Protein AF-0000000071768555 (afdb_homodimer)

Solvent-accessible surface area (backbone atoms only — not comparable to full-atom values): 18505 Å² total; per-residue (Å²): 104,76,43,50,60,47,39,70,45,64,52,33,29,36,36,41,34,30,20,26,40,87,92,66,77,50,73,48,73,37,76,43,71,78,38,51,79,81,44,52,60,29,47,41,57,58,50,56,40,22,24,47,36,88,72,39,47,96,87,45,73,31,45,6,71,32,41,42,89,78,37,45,69,62,50,40,49,50,50,48,51,27,46,77,67,69,52,33,51,51,68,53,42,27,71,55,35,68,41,88,65,78,56,81,89,68,42,72,68,36,50,52,49,50,41,50,52,43,62,75,41,42,66,38,45,50,51,31,47,35,72,53,58,37,78,49,59,84,87,40,59,88,51,34,32,38,18,46,71,38,28,31,30,33,75,35,87,56,64,43,77,41,65,72,73,73,70,39,86,66,78,104,75,42,52,60,47,40,68,46,66,52,33,28,34,35,41,34,31,20,27,40,86,92,66,78,51,74,48,73,36,78,42,71,78,38,49,80,80,45,52,60,31,48,42,58,58,50,57,40,21,23,47,34,88,71,39,46,96,87,44,74,31,45,6,70,33,43,41,89,79,36,46,70,62,50,42,49,49,51,48,48,26,44,78,66,68,53,34,49,50,68,54,42,28,70,56,35,70,41,90,64,78,57,81,90,68,42,74,67,38,50,54,49,50,41,50,52,44,61,76,40,42,66,38,45,51,52,30,47,34,72,52,58,39,77,48,58,84,85,40,58,87,50,35,33,41,18,46,72,38,29,31,30,31,75,35,86,55,63,43,76,41,63,73,73,71,69,40,86,65,78

Secondary structure (DSSP, 8-state):
-EEETT-EE-SEEEEEEEEE-TTTT--EEEEEEEE-HHHHHHHHHHHHTTSBGGG--SS----BTSBHHHHHHHHHHHHHHHHHTTSS-HHHHHHHH------TT--HHHHHHHHHHHHHTHHHHHHHHHHHH-PPPTTS-TTBPPEEEEEEEEEESS-EEPPP---EE--/-EEETT-EE-SEEEEEEEEE-TTTT--EEEEEEEE-HHHHHHHHHHHHTTSBGGG--SS----BTSBHHHHHHHHHHHHHHHHHTTSS-HHHHHHHH------TT--HHHHHHHHHHHHHTHHHHHHHHHHHH-PPPTTS-TTBPPEEEEEEEEEESS-EEPPP---EE--

Radius of gyration: 24.85 Å; Cα contacts (8 Å, |Δi|>4): 633; chains: 2; bounding box: 38×84×52 Å

Organism: Enterobacteria phage T2 (NCBI:txid2060721)

pLDDT: mean 92.0, std 8.61, range [55.5, 98.81]

Sequence (342 aa):
MYIRLGSTIPKGYVIDVTTWENDGDNYKTKTLFGVEEHELQQFKYLLKKFKSRHSSTKADRYCGNGLFSEQELFIYEYLVEGLFSDQLYPEFIKKVFDIEVDLGNKSEEDEERVFDLFFVNGNKIFEGLIDILGHASEYYEYDFLRVVEHVEFAYIEEEIVLPTVKMVDLLMYIRLGSTIPKGYVIDVTTWENDGDNYKTKTLFGVEEHELQQFKYLLKKFKSRHSSTKADRYCGNGLFSEQELFIYEYLVEGLFSDQLYPEFIKKVFDIEVDLGNKSEEDEERVFDLFFVNGNKIFEGLIDILGHASEYYEYDFLRVVEHVEFAYIEEEIVLPTVKMVDLL

Foldseek 3Di:
DDDDFQDKAAFWKKKWWWWAEDPRPRIDIDIDGPDHPLCVQLCVQLQQQAADQVPADPVHGHCHNHFCVVCVLVSLLSVLVCPLVVSDDQVNCCVQQVAGADQDPVDPVSSVVSSVSCVVSVVSVQVSQCNHQPFDDPVDDRRHHTHTDDMDMDGDRHMDRGHDDDDDDDD/DDDDFQDKAAFWKKKWWWWAEDPRPRIDIDIDGPDHPLCVQLCVQLQQQAADQVPADPVHGHCHNHFCVVCVLVSLLSVLVCPLVVSDDQVNCCVQQVAHADQDPVDPVSSVVSSVSCVVSVVSVQVSQCNHQNFDDPVDDRRHHTHTDDMDMDGDRHMDRGHDDDDDDDD

Structure (mmCIF, N/CA/C/O backbone):
data_AF-0000000071768555-model_v1
#
loop_
_entity.id
_entity.type
_entity.pdbx_description
1 polymer 'Uncharacterized protein'
#
loop_
_atom_site.group_PDB
_atom_site.id
_atom_site.type_symbol
_atom_site.label_atom_id
_atom_site.label_alt_id
_atom_site.label_comp_id
_atom_site.label_asym_id
_atom_site.label_entity_id
_atom_site.label_seq_id
_atom_site.pdbx_PDB_ins_code
_atom_site.Cartn_x
_atom_site.Cartn_y
_atom_site.Cartn_z
_atom_site.occupancy
_atom_site.B_iso_or_equiv
_atom_site.auth_seq_id
_atom_site.auth_comp_id
_atom_site.auth_asym_id
_atom_site.auth_atom_id
_atom_site.pdbx_PDB_model_num
ATOM 1 N N . MET A 1 1 ? 2.551 -0.419 -11.828 1 80.62 1 MET A N 1
ATOM 2 C CA . MET A 1 1 ? 3.586 -0.922 -10.93 1 80.62 1 MET A CA 1
ATOM 3 C C . MET A 1 1 ? 4.031 0.162 -9.953 1 80.62 1 MET A C 1
ATOM 5 O O . MET A 1 1 ? 4.305 1.293 -10.359 1 80.62 1 MET A O 1
ATOM 9 N N . TYR A 1 2 ? 3.885 -0.184 -8.648 1 79.19 2 TYR A N 1
ATOM 10 C CA . TYR A 1 2 ? 4.387 0.702 -7.602 1 79.19 2 TYR A CA 1
ATOM 11 C C . TYR A 1 2 ? 5.738 0.225 -7.086 1 79.19 2 TYR A C 1
ATOM 13 O O . TYR A 1 2 ? 5.926 -0.965 -6.824 1 79.19 2 TYR A O 1
ATOM 21 N N . ILE A 1 3 ? 6.621 1.155 -7.066 1 82.19 3 ILE A N 1
ATOM 22 C CA . ILE A 1 3 ? 7.992 0.785 -6.727 1 82.19 3 ILE A CA 1
ATOM 23 C C . ILE A 1 3 ? 8.602 1.848 -5.816 1 82.19 3 ILE A C 1
ATOM 25 O O . ILE A 1 3 ? 8.203 3.014 -5.859 1 82.19 3 ILE A O 1
ATOM 29 N N . ARG A 1 4 ? 9.531 1.415 -5.074 1 82.31 4 ARG A N 1
ATOM 30 C CA . ARG A 1 4 ? 10.219 2.338 -4.18 1 82.31 4 ARG A CA 1
ATOM 31 C C . ARG A 1 4 ? 11.297 3.115 -4.926 1 82.31 4 ARG A C 1
ATOM 33 O O . ARG A 1 4 ? 12.133 2.523 -5.609 1 82.31 4 ARG A O 1
ATOM 40 N N . LEU A 1 5 ? 11.305 4.379 -4.766 1 83.31 5 LEU A N 1
ATOM 41 C CA . LEU A 1 5 ? 12.398 5.16 -5.332 1 83.31 5 LEU A CA 1
ATOM 42 C C . LEU A 1 5 ? 13.742 4.719 -4.754 1 83.31 5 LEU A C 1
ATOM 44 O O . LEU A 1 5 ? 13.812 4.305 -3.598 1 83.31 5 LEU A O 1
ATOM 48 N N . GLY A 1 6 ? 14.75 4.793 -5.598 1 84.19 6 GLY A N 1
ATOM 49 C CA . GLY A 1 6 ? 16.062 4.34 -5.191 1 84.19 6 GLY A CA 1
ATOM 50 C C . GLY A 1 6 ? 16.312 2.875 -5.496 1 84.19 6 GLY A C 1
ATOM 51 O O . GLY A 1 6 ? 17.438 2.395 -5.387 1 84.19 6 GLY A O 1
ATOM 52 N N . SER A 1 7 ? 15.234 2.203 -5.852 1 85.06 7 SER A N 1
ATOM 53 C CA . SER A 1 7 ? 15.375 0.786 -6.168 1 85.06 7 SER A CA 1
ATOM 54 C C . SER A 1 7 ? 15.844 0.583 -7.605 1 85.06 7 SER A C 1
ATOM 56 O O . SER A 1 7 ? 15.859 1.529 -8.398 1 85.06 7 SER A O 1
ATOM 58 N N .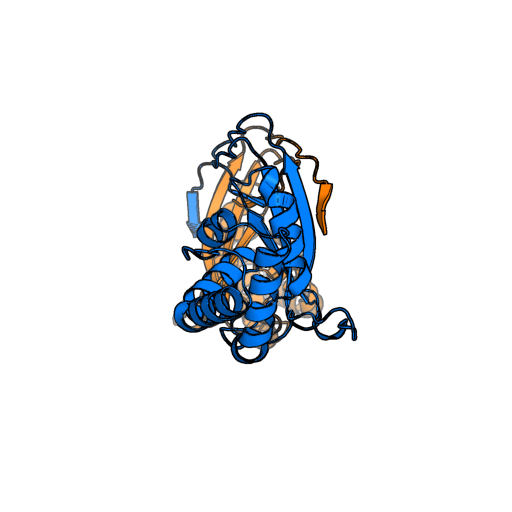 THR A 1 8 ? 16.344 -0.619 -7.801 1 89.12 8 THR A N 1
ATOM 59 C CA . THR A 1 8 ? 16.703 -1.059 -9.148 1 89.12 8 THR A CA 1
ATOM 60 C C . THR A 1 8 ? 15.758 -2.164 -9.617 1 89.12 8 THR A C 1
ATOM 62 O O . THR A 1 8 ? 15.516 -3.131 -8.891 1 89.12 8 THR A O 1
ATOM 65 N N . ILE A 1 9 ? 15.172 -1.911 -10.773 1 87.94 9 ILE A N 1
ATOM 66 C CA . ILE A 1 9 ? 14.336 -2.943 -11.391 1 87.94 9 ILE A CA 1
ATOM 67 C C . ILE A 1 9 ? 15.188 -3.793 -12.328 1 87.94 9 ILE A C 1
ATOM 69 O O . ILE A 1 9 ? 15.695 -3.297 -13.336 1 87.94 9 ILE A O 1
ATOM 73 N N . PRO A 1 10 ? 15.352 -4.973 -11.953 1 90.81 10 PRO A N 1
ATOM 74 C CA . PRO A 1 10 ? 16.188 -5.824 -12.797 1 90.81 10 PRO A CA 1
ATOM 75 C C . PRO A 1 10 ? 15.555 -6.125 -14.148 1 90.81 10 PRO A C 1
ATOM 77 O O . PRO A 1 10 ? 14.336 -5.984 -14.305 1 90.81 10 PRO A O 1
ATOM 80 N N . LYS A 1 11 ? 16.453 -6.426 -15.047 1 92.38 11 LYS A N 1
ATOM 81 C CA . LYS A 1 11 ? 15.977 -6.934 -16.328 1 92.38 11 LYS A CA 1
ATOM 82 C C . LYS A 1 11 ? 15.148 -8.203 -16.156 1 92.38 11 LYS A C 1
ATOM 84 O O . LYS A 1 11 ? 15.453 -9.039 -15.312 1 92.38 11 LYS A O 1
ATOM 89 N N . GLY A 1 12 ? 14.07 -8.312 -17.047 1 93.25 12 GLY A N 1
ATOM 90 C CA . GLY A 1 12 ? 13.242 -9.508 -16.984 1 93.25 12 GLY A CA 1
ATOM 91 C C . GLY A 1 12 ? 11.758 -9.203 -16.922 1 93.25 12 GLY A C 1
ATOM 92 O O . GLY A 1 12 ? 11.344 -8.062 -17.109 1 93.25 12 GLY A O 1
ATOM 93 N N . TYR A 1 13 ? 11.086 -10.227 -16.797 1 95.56 13 TYR A N 1
ATOM 94 C CA . TYR A 1 13 ? 9.641 -10.055 -16.688 1 95.56 13 TYR A CA 1
ATOM 95 C C . TYR A 1 13 ? 9.234 -9.656 -15.273 1 95.56 13 TYR A C 1
ATOM 97 O O . TYR A 1 13 ? 9.852 -10.094 -14.297 1 95.56 13 TYR A O 1
ATOM 105 N N . VAL A 1 14 ? 8.266 -8.789 -15.25 1 94.62 14 VAL A N 1
ATOM 106 C CA . VAL A 1 14 ? 7.629 -8.414 -13.992 1 94.62 14 VAL A CA 1
ATOM 107 C C . VAL A 1 14 ? 6.129 -8.695 -14.062 1 94.62 14 VAL A C 1
ATOM 109 O O . VAL A 1 14 ? 5.52 -8.562 -15.125 1 94.62 14 VAL A O 1
ATOM 112 N N . ILE A 1 15 ? 5.547 -9.109 -12.898 1 96.38 15 ILE A N 1
ATOM 113 C CA . ILE A 1 15 ? 4.113 -9.375 -12.836 1 96.38 15 ILE A CA 1
ATOM 114 C C . ILE A 1 15 ? 3.484 -8.539 -11.727 1 96.38 15 ILE A C 1
ATOM 116 O O . ILE A 1 15 ? 3.994 -8.508 -10.602 1 96.38 15 ILE A O 1
ATOM 120 N N . ASP A 1 16 ? 2.494 -7.805 -12.047 1 94.81 16 ASP A N 1
ATOM 121 C CA . ASP A 1 16 ? 1.639 -7.16 -11.055 1 94.81 16 ASP A CA 1
ATOM 122 C C . ASP A 1 16 ? 0.398 -8 -10.766 1 94.81 16 ASP A C 1
ATOM 124 O O . ASP A 1 16 ? -0.351 -8.344 -11.688 1 94.81 16 ASP A O 1
ATOM 128 N N . VAL A 1 17 ? 0.261 -8.352 -9.539 1 96.44 17 VAL A N 1
ATOM 129 C CA . VAL A 1 17 ? -0.918 -9.094 -9.109 1 96.44 17 VAL A CA 1
ATOM 130 C C . VAL A 1 17 ? -1.816 -8.195 -8.266 1 96.44 17 VAL A C 1
ATOM 132 O O . VAL A 1 17 ? -1.464 -7.84 -7.133 1 96.44 17 VAL A O 1
ATOM 135 N N . THR A 1 18 ? -2.957 -7.859 -8.781 1 94 18 THR A N 1
ATOM 136 C CA . THR A 1 18 ? -3.926 -7.055 -8.047 1 94 18 THR A CA 1
ATOM 137 C C . THR A 1 18 ? -5 -7.938 -7.418 1 94 18 THR A C 1
ATOM 139 O O . THR A 1 18 ? -5.633 -8.734 -8.109 1 94 18 THR A O 1
ATOM 142 N N . THR A 1 19 ? -5.109 -7.793 -6.102 1 94 19 THR A N 1
ATOM 143 C CA . THR A 1 19 ? -6.055 -8.633 -5.367 1 94 19 THR A CA 1
ATOM 144 C C . THR A 1 19 ? -6.977 -7.777 -4.504 1 94 19 THR A C 1
ATOM 146 O O . THR A 1 19 ? -6.75 -6.574 -4.344 1 94 19 THR A O 1
ATOM 149 N N . TRP A 1 20 ? -8.07 -8.336 -4.027 1 88 20 TRP A N 1
ATOM 150 C CA . TRP A 1 20 ? -8.945 -7.656 -3.084 1 88 20 TRP A CA 1
ATOM 151 C C . TRP A 1 20 ? -9.477 -8.633 -2.037 1 88 20 TRP A C 1
ATOM 153 O O . TRP A 1 20 ? -9.32 -9.844 -2.172 1 88 20 TRP A O 1
ATOM 163 N N . GLU A 1 21 ? -9.93 -8.031 -0.972 1 82.56 21 GLU A N 1
ATOM 164 C CA . GLU A 1 21 ? -10.547 -8.789 0.109 1 82.56 21 GLU A CA 1
ATOM 165 C C . GLU A 1 21 ? -12.047 -8.516 0.184 1 82.56 21 GLU A C 1
ATOM 167 O O . GLU A 1 21 ? -12.5 -7.43 -0.177 1 82.56 21 GLU A O 1
ATOM 172 N N . ASN A 1 22 ? -12.828 -9.453 0.727 1 67.19 22 ASN A N 1
ATOM 173 C CA . ASN A 1 22 ? -14.258 -9.375 1.015 1 67.19 22 ASN A CA 1
ATOM 174 C C . ASN A 1 22 ? -15.016 -8.68 -0.112 1 67.19 22 ASN A C 1
ATOM 176 O O . ASN A 1 22 ? -14.867 -9.039 -1.281 1 67.19 22 ASN A O 1
ATOM 180 N N . ASP A 1 23 ? -15.75 -7.574 0.075 1 62.91 23 ASP A N 1
ATOM 181 C CA . ASP A 1 23 ? -16.703 -6.996 -0.863 1 62.91 23 ASP A CA 1
ATOM 182 C C . ASP A 1 23 ? -16.016 -6.031 -1.826 1 62.91 23 ASP A C 1
ATOM 184 O O . ASP A 1 23 ? -16.625 -5.059 -2.283 1 62.91 23 ASP A O 1
ATOM 188 N N . GLY A 1 24 ? -14.695 -6.449 -2.059 1 56.5 24 GLY A N 1
ATOM 189 C CA . GLY A 1 24 ? -14.078 -5.656 -3.107 1 56.5 24 GLY A CA 1
ATOM 190 C C . GLY A 1 24 ? -13.664 -4.273 -2.641 1 56.5 24 GLY A C 1
ATOM 191 O O . GLY A 1 24 ? -13.625 -3.33 -3.436 1 56.5 24 GLY A O 1
ATOM 192 N N . ASP A 1 25 ? -13.375 -4.078 -1.338 1 63.03 25 ASP A N 1
ATOM 193 C CA . ASP A 1 25 ? -13.117 -2.713 -0.883 1 63.03 25 ASP A CA 1
ATOM 194 C C . ASP A 1 25 ? -11.648 -2.518 -0.541 1 63.03 25 ASP A C 1
ATOM 196 O O . ASP A 1 25 ? -11.188 -1.387 -0.363 1 63.03 25 ASP A O 1
ATOM 200 N N . ASN A 1 26 ? -10.914 -3.598 -0.5 1 76.56 26 ASN A N 1
ATOM 201 C CA . ASN A 1 26 ? -9.5 -3.49 -0.134 1 76.56 26 ASN A CA 1
ATOM 202 C C . ASN A 1 26 ? -8.594 -4.078 -1.211 1 76.56 26 ASN A C 1
ATOM 204 O O . ASN A 1 26 ? -8.141 -5.215 -1.09 1 76.56 26 ASN A O 1
ATOM 208 N N . TYR A 1 27 ? -8.281 -3.184 -2.184 1 81.56 27 TYR A N 1
ATOM 209 C CA . TYR A 1 27 ? -7.43 -3.619 -3.285 1 81.56 27 TYR A CA 1
ATOM 210 C C . TYR A 1 27 ? -5.957 -3.434 -2.941 1 81.56 27 TYR A C 1
ATOM 212 O O . TYR A 1 27 ? -5.582 -2.445 -2.307 1 81.56 27 TYR A O 1
ATOM 220 N N . LYS A 1 28 ? -5.141 -4.402 -3.338 1 82.56 28 LYS A N 1
ATOM 221 C CA . LYS A 1 28 ? -3.688 -4.34 -3.217 1 82.56 28 LYS A CA 1
ATOM 222 C C . LYS A 1 28 ? -3.008 -4.914 -4.457 1 82.56 28 LYS A C 1
ATOM 224 O O . LYS A 1 28 ? -3.523 -5.844 -5.082 1 82.56 28 LYS A O 1
ATOM 229 N N . THR A 1 29 ? -1.932 -4.348 -4.812 1 88.38 29 THR A N 1
ATOM 230 C CA . THR A 1 29 ? -1.144 -4.871 -5.922 1 88.38 29 THR A CA 1
ATOM 231 C C . THR A 1 29 ? 0.255 -5.266 -5.453 1 88.38 29 THR A C 1
ATOM 233 O O . THR A 1 29 ? 0.913 -4.504 -4.742 1 88.38 29 THR A O 1
ATOM 236 N N . LYS A 1 30 ? 0.623 -6.461 -5.77 1 90.44 30 LYS A N 1
ATOM 237 C CA . LYS A 1 30 ? 1.977 -6.945 -5.516 1 90.44 30 LYS A CA 1
ATOM 238 C C . LYS A 1 30 ? 2.744 -7.145 -6.82 1 90.44 30 LYS A C 1
ATOM 240 O O . LYS A 1 30 ? 2.195 -7.656 -7.797 1 90.44 30 LYS A O 1
ATOM 245 N N . THR A 1 31 ? 3.98 -6.68 -6.797 1 91.5 31 THR A N 1
ATOM 246 C CA . THR A 1 31 ? 4.832 -6.84 -7.969 1 91.5 31 THR A CA 1
ATOM 247 C C . THR A 1 31 ? 5.84 -7.965 -7.754 1 91.5 31 THR A C 1
ATOM 249 O O . THR A 1 31 ? 6.539 -8 -6.742 1 91.5 31 THR A O 1
ATOM 252 N N . LEU A 1 32 ? 5.871 -8.836 -8.672 1 93.62 32 LEU A N 1
ATOM 253 C CA . LEU A 1 32 ? 6.84 -9.922 -8.664 1 93.62 32 LEU A CA 1
ATOM 254 C C . LEU A 1 32 ? 7.961 -9.656 -9.664 1 93.62 32 LEU A C 1
ATOM 256 O O . LEU A 1 32 ? 7.699 -9.406 -10.844 1 93.62 32 LEU A O 1
ATOM 260 N N . PHE A 1 33 ? 9.141 -9.781 -9.18 1 91 33 PHE A N 1
ATOM 261 C CA . PHE A 1 33 ? 10.312 -9.555 -10.023 1 91 33 PHE A CA 1
ATOM 262 C C . PHE A 1 33 ? 11.031 -10.867 -10.32 1 91 33 PHE A C 1
ATOM 264 O O . PHE A 1 33 ? 10.75 -11.883 -9.68 1 91 33 PHE A O 1
ATOM 271 N N . GLY A 1 34 ? 11.891 -10.805 -11.281 1 88.06 34 GLY A N 1
ATOM 272 C CA . GLY A 1 34 ? 12.711 -11.969 -11.578 1 88.06 34 GLY A CA 1
ATOM 273 C C . GLY A 1 34 ? 11.93 -13.102 -12.211 1 88.06 34 GLY A C 1
ATOM 274 O O . GLY A 1 34 ? 12.242 -14.273 -11.984 1 88.06 34 GLY A O 1
ATOM 275 N N . VAL A 1 35 ? 10.938 -12.727 -12.891 1 95 35 VAL A N 1
ATOM 276 C CA . VAL A 1 35 ? 10.109 -13.734 -13.555 1 95 35 VAL A CA 1
ATOM 277 C C . VAL A 1 35 ? 10.719 -14.078 -14.914 1 95 35 VAL A C 1
ATOM 279 O O . VAL A 1 35 ? 11.125 -13.188 -15.664 1 95 35 VAL A O 1
ATOM 282 N N . GLU A 1 36 ? 10.758 -15.352 -15.164 1 94.19 36 GLU A N 1
ATOM 283 C CA . GLU A 1 36 ? 11.203 -15.812 -16.469 1 94.19 36 GLU A CA 1
ATOM 284 C C . GLU A 1 36 ? 10.016 -16.016 -17.422 1 94.19 36 GLU A C 1
ATOM 286 O O . GLU A 1 36 ? 8.891 -16.25 -16.969 1 94.19 36 GLU A O 1
ATOM 291 N N . GLU A 1 37 ? 10.359 -15.938 -18.703 1 94.69 37 GLU A N 1
ATOM 292 C CA . GLU A 1 37 ? 9.312 -15.992 -19.719 1 94.69 37 GLU A CA 1
ATOM 293 C C . GLU A 1 37 ? 8.453 -17.25 -19.547 1 94.69 37 GLU A C 1
ATOM 295 O O . GLU A 1 37 ? 7.223 -17.172 -19.609 1 94.69 37 GLU A O 1
ATOM 300 N N . HIS A 1 38 ? 9.055 -18.312 -19.281 1 95.06 38 HIS A N 1
ATOM 301 C CA . HIS A 1 38 ? 8.336 -19.578 -19.234 1 95.06 38 HIS A CA 1
ATOM 302 C C . HIS A 1 38 ? 7.461 -19.672 -18 1 95.06 38 HIS A C 1
ATOM 304 O O . HIS A 1 38 ? 6.598 -20.547 -17.906 1 95.06 38 HIS A O 1
ATOM 310 N N . GLU A 1 39 ? 7.703 -18.797 -17.094 1 97.44 39 GLU A N 1
ATOM 311 C CA . GLU A 1 39 ? 6.945 -18.828 -15.844 1 97.44 39 GLU A CA 1
ATOM 312 C C . GLU A 1 39 ? 5.629 -18.078 -15.984 1 97.44 39 GLU A C 1
ATOM 314 O O . GLU A 1 39 ? 4.73 -18.219 -15.148 1 97.44 39 GLU A O 1
ATOM 319 N N . LEU A 1 40 ? 5.5 -17.234 -16.953 1 97.75 40 LEU A N 1
ATOM 320 C CA . LEU A 1 40 ? 4.32 -16.375 -17.094 1 97.75 40 LEU A CA 1
ATOM 321 C C . LEU A 1 40 ? 3.047 -17.219 -17.125 1 97.75 40 LEU A C 1
ATOM 323 O O . LEU A 1 40 ? 2.105 -16.969 -16.375 1 97.75 40 LEU A O 1
ATOM 327 N N . GLN A 1 41 ? 3.115 -18.25 -17.953 1 97.88 41 GLN A N 1
ATOM 328 C CA . GLN A 1 41 ? 1.923 -19.078 -18.078 1 97.88 41 GLN A CA 1
ATOM 329 C C . GLN A 1 41 ? 1.678 -19.891 -16.812 1 97.88 41 GLN A C 1
ATOM 331 O O . GLN A 1 41 ? 0.532 -20.188 -16.469 1 97.88 41 GLN A O 1
ATOM 336 N N . GLN A 1 42 ? 2.736 -20.219 -16.141 1 98.5 42 GLN A N 1
ATOM 337 C CA . GLN A 1 42 ? 2.58 -20.953 -14.898 1 98.5 42 GLN A CA 1
ATOM 338 C C . GLN A 1 42 ? 1.94 -20.078 -13.82 1 98.5 42 GLN A C 1
ATOM 340 O O . GLN A 1 42 ? 1.068 -20.547 -13.078 1 98.5 42 GLN A O 1
ATOM 345 N N . PHE A 1 43 ? 2.35 -18.828 -13.82 1 98.62 43 PHE A N 1
ATOM 346 C CA . PHE A 1 43 ? 1.708 -17.891 -12.914 1 98.62 43 PHE A CA 1
ATOM 347 C C . PHE A 1 43 ? 0.239 -17.703 -13.273 1 98.62 43 PHE A C 1
ATOM 349 O O . PHE A 1 43 ? -0.618 -17.625 -12.391 1 98.62 43 PHE A O 1
ATOM 356 N N . LYS A 1 44 ? 0.005 -17.578 -14.539 1 98.31 44 LYS A N 1
ATOM 357 C CA . LYS A 1 44 ? -1.377 -17.453 -14.992 1 98.31 44 LYS A CA 1
ATOM 358 C C . LYS A 1 44 ? -2.223 -18.641 -14.516 1 98.31 44 LYS A C 1
ATOM 360 O O . LYS A 1 44 ? -3.314 -18.438 -13.977 1 98.31 44 LYS A O 1
ATOM 365 N N . TYR A 1 45 ? -1.703 -19.812 -14.68 1 98.38 45 TYR A N 1
ATOM 366 C CA . TYR A 1 45 ? -2.398 -21.016 -14.25 1 98.38 45 TYR A CA 1
ATOM 367 C C . TYR A 1 45 ? -2.658 -20.984 -12.75 1 98.38 45 TYR A C 1
ATOM 369 O O . TYR A 1 45 ? -3.787 -21.203 -12.305 1 98.38 45 TYR A O 1
ATOM 377 N N . LEU A 1 46 ? -1.606 -20.734 -12.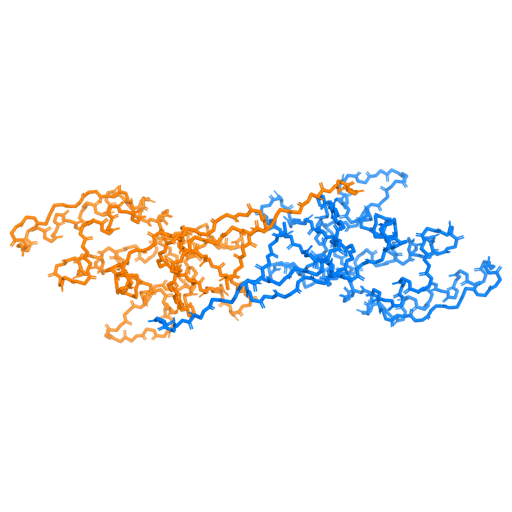016 1 98.69 46 LEU A N 1
ATOM 378 C CA . LEU A 1 46 ? -1.7 -20.734 -10.562 1 98.69 46 LEU A CA 1
ATOM 379 C C . LEU A 1 46 ? -2.713 -19.703 -10.078 1 98.69 46 LEU A C 1
ATOM 381 O O . LEU A 1 46 ? -3.607 -20.031 -9.289 1 98.69 46 LEU A O 1
ATOM 385 N N . LEU A 1 47 ? -2.592 -18.5 -10.602 1 98.5 47 LEU A N 1
ATOM 386 C CA . LEU A 1 47 ? -3.336 -17.359 -10.047 1 98.5 47 LEU A CA 1
ATOM 387 C C . LEU A 1 47 ? -4.809 -17.438 -10.445 1 98.5 47 LEU A C 1
ATOM 389 O O . LEU A 1 47 ? -5.672 -16.906 -9.742 1 98.5 47 LEU A O 1
ATOM 393 N N . LYS A 1 48 ? -5.082 -18.094 -11.508 1 97.88 48 LYS A N 1
ATOM 394 C CA . LYS A 1 48 ? -6.469 -18.312 -11.922 1 97.88 48 LYS A CA 1
ATOM 395 C C . LYS A 1 48 ? -7.27 -19 -10.82 1 97.88 48 LYS A C 1
ATOM 397 O O . LYS A 1 48 ? -8.461 -18.719 -10.648 1 97.88 48 LYS A O 1
ATOM 402 N N . LYS A 1 49 ? -6.648 -19.828 -10.031 1 98.12 49 LYS A N 1
ATOM 403 C CA . LYS A 1 49 ? -7.305 -20.625 -9 1 98.12 49 LYS A CA 1
ATOM 404 C C . LYS A 1 49 ? -7.863 -19.75 -7.891 1 98.12 49 LYS A C 1
ATOM 406 O O . LYS A 1 49 ? -8.711 -20.172 -7.109 1 98.12 49 LYS A O 1
ATOM 411 N N . PHE A 1 50 ? -7.445 -18.516 -7.891 1 97.69 50 PHE A N 1
ATOM 412 C CA . PHE A 1 50 ? -7.785 -17.688 -6.746 1 97.69 50 PHE A CA 1
ATOM 413 C C . PHE A 1 50 ? -8.695 -16.531 -7.168 1 97.69 50 PHE A C 1
ATOM 415 O O . PHE A 1 50 ? -8.75 -15.5 -6.5 1 97.69 50 PHE A O 1
ATOM 422 N N . LYS A 1 51 ? -9.305 -16.672 -8.273 1 95.19 51 LYS A N 1
ATOM 423 C CA . LYS A 1 51 ? -10.508 -15.867 -8.508 1 95.19 51 LYS A CA 1
ATOM 424 C C . LYS A 1 51 ? -11.555 -16.125 -7.426 1 95.19 51 LYS A C 1
ATOM 426 O O . LYS A 1 51 ? -11.391 -17.016 -6.59 1 95.19 51 LYS A O 1
ATOM 431 N N . SER A 1 52 ? -12.516 -15.367 -7.426 1 92.94 52 SER A N 1
ATOM 432 C CA . SER A 1 52 ? -13.492 -15.508 -6.355 1 92.94 52 SER A CA 1
ATOM 433 C C . SER A 1 52 ? -14.156 -16.875 -6.379 1 92.94 52 SER A C 1
ATOM 435 O O . SER A 1 52 ? -14.633 -17.328 -7.426 1 92.94 52 SER A O 1
ATOM 437 N N . ARG A 1 53 ? -14.258 -17.469 -5.234 1 91.81 53 ARG A N 1
ATOM 438 C CA . ARG A 1 53 ? -14.898 -18.781 -5.145 1 91.81 53 ARG A CA 1
ATOM 439 C C . ARG A 1 53 ? -16.375 -18.688 -5.5 1 91.81 53 ARG A C 1
ATOM 441 O O . ARG A 1 53 ? -16.984 -19.672 -5.922 1 91.81 53 ARG A O 1
ATOM 448 N N . HIS A 1 54 ? -16.969 -17.547 -5.387 1 89.88 54 HIS A N 1
ATOM 449 C CA . HIS A 1 54 ? -18.391 -17.344 -5.68 1 89.88 54 HIS A CA 1
ATOM 450 C C . HIS A 1 54 ? -18.641 -17.359 -7.184 1 89.88 54 HIS A C 1
ATOM 452 O O . HIS A 1 54 ? -19.781 -17.469 -7.621 1 89.88 54 HIS A O 1
ATOM 458 N N . SER A 1 55 ? -17.641 -17.25 -7.91 1 88.56 55 SER A N 1
ATOM 459 C CA . SER A 1 55 ? -17.75 -17.312 -9.367 1 88.56 55 SER A CA 1
ATOM 460 C C . SER A 1 55 ? -17.438 -18.703 -9.891 1 88.56 55 SER A C 1
ATOM 462 O O . SER A 1 55 ? -17.266 -18.891 -11.094 1 88.56 55 SER A O 1
ATOM 464 N N . SER A 1 56 ? -17.281 -19.578 -8.977 1 87.56 56 SER A N 1
ATOM 465 C CA . SER A 1 56 ? -16.938 -20.938 -9.352 1 87.56 56 SER A CA 1
ATOM 466 C C . SER A 1 56 ? -18.047 -21.578 -10.188 1 87.56 56 SER A C 1
ATOM 468 O O . SER A 1 56 ? -19.219 -21.281 -9.992 1 87.56 56 SER A O 1
ATOM 470 N N . THR A 1 57 ? -17.562 -22.344 -11.07 1 88.19 57 THR A N 1
ATOM 471 C CA . THR A 1 57 ? -18.469 -23.203 -11.836 1 88.19 57 THR A CA 1
ATOM 472 C C . THR A 1 57 ? -18.172 -24.672 -11.555 1 88.19 57 THR A C 1
ATOM 474 O O . THR A 1 57 ? -17.281 -25 -10.766 1 88.19 57 THR A O 1
ATOM 477 N N . LYS A 1 58 ? -19.062 -25.469 -12.211 1 83.06 58 LYS A N 1
ATOM 478 C CA . LYS A 1 58 ? -18.828 -26.906 -12.07 1 83.06 58 LYS A CA 1
ATOM 479 C C . LYS A 1 58 ? -17.453 -27.297 -12.625 1 83.06 58 LYS A C 1
ATOM 481 O O . LYS A 1 58 ? -16.766 -28.141 -12.055 1 83.06 58 LYS A O 1
ATOM 486 N N . ALA A 1 59 ? -17.016 -26.672 -13.594 1 85.06 59 ALA A N 1
ATOM 487 C CA . ALA A 1 59 ? -15.758 -26.984 -14.266 1 85.06 59 ALA A CA 1
ATOM 488 C C . ALA A 1 59 ? -14.586 -26.297 -13.586 1 85.06 59 ALA A C 1
ATOM 490 O O . ALA A 1 59 ? -13.484 -26.844 -13.523 1 85.06 59 ALA A O 1
ATOM 491 N N . ASP A 1 60 ? -14.922 -25.125 -13.078 1 90.25 60 ASP A N 1
ATOM 492 C CA . ASP A 1 60 ? -13.836 -24.328 -12.508 1 90.25 60 ASP A CA 1
ATOM 493 C C . ASP A 1 60 ? -14.109 -24 -11.047 1 90.25 60 ASP A C 1
ATOM 495 O O . ASP A 1 60 ? -14.945 -23.141 -10.75 1 90.25 60 ASP A O 1
ATOM 499 N N . ARG A 1 61 ? -13.398 -24.609 -10.227 1 93.38 61 ARG A N 1
ATOM 500 C CA . ARG A 1 61 ? -13.516 -24.312 -8.805 1 93.38 61 ARG A CA 1
ATOM 501 C C . ARG A 1 61 ? -12.438 -23.344 -8.352 1 93.38 61 ARG A C 1
ATOM 503 O O . ARG A 1 61 ? -11.258 -23.688 -8.328 1 93.38 61 ARG A O 1
ATOM 510 N N . TYR A 1 62 ? -12.852 -22.203 -7.93 1 96.38 62 TYR A N 1
ATOM 511 C CA . TYR A 1 62 ? -11.914 -21.172 -7.496 1 96.38 62 TYR A CA 1
ATOM 512 C C . TYR A 1 62 ? -11.805 -21.141 -5.977 1 96.38 62 TYR A C 1
ATOM 514 O O . TYR A 1 62 ? -12.672 -21.656 -5.273 1 96.38 62 TYR A O 1
ATOM 522 N N . CYS A 1 63 ? -10.727 -20.531 -5.469 1 96.38 63 CYS A N 1
ATOM 523 C CA . CYS A 1 63 ? -10.445 -20.641 -4.039 1 96.38 63 CYS A CA 1
ATOM 524 C C . CYS A 1 63 ? -10.312 -19.266 -3.406 1 96.38 63 CYS A C 1
ATOM 526 O O . CYS A 1 63 ? -10.211 -19.141 -2.184 1 96.38 63 CYS A O 1
ATOM 528 N N . GLY A 1 64 ? -10.344 -18.203 -4.227 1 94.25 64 GLY A N 1
ATOM 529 C CA . GLY A 1 64 ? -10.266 -16.859 -3.668 1 94.25 64 GLY A CA 1
ATOM 530 C C . GLY A 1 64 ? -11.453 -16.516 -2.789 1 94.25 64 GLY A C 1
ATOM 531 O O . GLY A 1 64 ? -12.578 -16.922 -3.062 1 94.25 64 GLY A O 1
ATOM 532 N N . ASN A 1 65 ? -11.195 -15.719 -1.764 1 91.38 65 ASN A N 1
ATOM 533 C CA . ASN A 1 65 ? -12.211 -15.305 -0.801 1 91.38 65 ASN A CA 1
ATOM 534 C C . ASN A 1 65 ? -12.562 -16.438 0.161 1 91.38 65 ASN A C 1
ATOM 536 O O . ASN A 1 65 ? -13.656 -16.469 0.722 1 91.38 65 ASN A O 1
ATOM 540 N N . GLY A 1 66 ? -11.789 -17.438 0.252 1 91.25 66 GLY A N 1
ATOM 541 C CA . GLY A 1 66 ? -11.906 -18.516 1.215 1 91.25 66 GLY A CA 1
ATOM 542 C C . GLY A 1 66 ? -10.734 -18.594 2.178 1 91.25 66 GLY A C 1
ATOM 543 O O . GLY A 1 66 ? -9.758 -17.859 2.031 1 91.25 66 GLY A O 1
ATOM 544 N N . LEU A 1 67 ? -10.891 -19.438 3.123 1 93.38 67 LEU A N 1
ATOM 545 C CA . LEU A 1 67 ? -9.773 -19.719 4.023 1 93.38 67 LEU A CA 1
ATOM 546 C C . LEU A 1 67 ? -8.883 -20.812 3.465 1 93.38 67 LEU A C 1
ATOM 548 O O . LEU A 1 67 ? -9.375 -21.797 2.895 1 93.38 67 LEU A O 1
ATOM 552 N N . PHE A 1 68 ? -7.578 -20.641 3.656 1 95.94 68 PHE A N 1
ATOM 553 C CA . PHE A 1 68 ? -6.656 -21.672 3.189 1 95.94 68 PHE A CA 1
ATOM 554 C C . PHE A 1 68 ? -6.988 -23.016 3.818 1 95.94 68 PHE A C 1
ATOM 556 O O . PHE A 1 68 ? -6.996 -24.047 3.133 1 95.94 68 PHE A O 1
ATOM 563 N N . SER A 1 69 ? -7.305 -23 5.051 1 94.69 69 SER A N 1
ATOM 564 C CA . SER A 1 69 ? -7.598 -24.234 5.789 1 94.69 69 SER A CA 1
ATOM 565 C C . SER A 1 69 ? -8.797 -24.953 5.195 1 94.69 69 SER A C 1
ATOM 567 O O . SER A 1 69 ? -8.898 -26.188 5.293 1 94.69 69 SER A O 1
ATOM 569 N N . GLU A 1 70 ? -9.664 -24.25 4.543 1 94.5 70 GLU A N 1
ATOM 570 C CA . GLU A 1 70 ? -10.859 -24.844 3.939 1 94.5 70 GLU A CA 1
ATOM 571 C C . GLU A 1 70 ? -10.609 -25.219 2.48 1 94.5 70 GLU A C 1
ATOM 573 O O . GLU A 1 70 ? -11.328 -26.031 1.916 1 94.5 70 GLU A O 1
ATOM 578 N N . GLN A 1 71 ? -9.617 -24.594 1.923 1 95.81 71 GLN A N 1
ATOM 579 C CA . GLN A 1 71 ? -9.438 -24.719 0.48 1 95.81 71 GLN A CA 1
ATOM 580 C C . GLN A 1 71 ? -8.203 -25.562 0.149 1 95.81 71 GLN A C 1
ATOM 582 O O . GLN A 1 71 ? -7.965 -25.891 -1.015 1 95.81 71 GLN A O 1
ATOM 587 N N . GLU A 1 72 ? -7.402 -25.906 1.124 1 97.12 72 GLU A N 1
ATOM 588 C CA . GLU A 1 72 ? -6.055 -26.422 0.903 1 97.12 72 GLU A CA 1
ATOM 589 C C . GLU A 1 72 ? -6.086 -27.688 0.044 1 97.12 72 GLU A C 1
ATOM 591 O O . GLU A 1 72 ? -5.258 -27.844 -0.856 1 97.12 72 GLU A O 1
ATOM 596 N N . LEU A 1 73 ? -7.051 -28.594 0.285 1 96.31 73 LEU A N 1
ATOM 597 C CA . LEU A 1 73 ? -7.09 -29.844 -0.473 1 96.31 73 LEU A CA 1
ATOM 598 C C . LEU A 1 73 ? -7.348 -29.578 -1.951 1 96.31 73 LEU A C 1
ATOM 600 O O . LEU A 1 73 ? -6.742 -30.203 -2.818 1 96.31 73 LEU A O 1
ATOM 604 N N . PHE A 1 74 ? -8.219 -28.672 -2.27 1 96.19 74 PHE A N 1
ATOM 605 C CA . PHE A 1 74 ? -8.5 -28.297 -3.65 1 96.19 74 PHE A CA 1
ATOM 606 C C . PHE A 1 74 ? -7.273 -27.672 -4.305 1 96.19 74 PHE A C 1
ATOM 608 O O . PHE A 1 74 ? -7.02 -27.875 -5.492 1 96.19 74 PHE A O 1
ATOM 615 N N . ILE A 1 75 ? -6.551 -26.953 -3.539 1 98.19 75 ILE A N 1
ATOM 616 C CA . ILE A 1 75 ? -5.355 -26.281 -4.039 1 98.19 75 ILE A CA 1
ATOM 617 C C . ILE A 1 75 ? -4.281 -27.328 -4.359 1 98.19 75 ILE A C 1
ATOM 619 O O . ILE A 1 75 ? -3.662 -27.281 -5.426 1 98.19 75 ILE A O 1
ATOM 623 N N . TYR A 1 76 ? -4.152 -28.266 -3.436 1 98.5 76 TYR A N 1
ATOM 624 C CA . TYR A 1 76 ? -3.164 -29.312 -3.664 1 98.5 76 TYR A CA 1
ATOM 625 C C . TYR A 1 76 ? -3.5 -30.125 -4.914 1 98.5 76 TYR A C 1
ATOM 627 O O . TYR A 1 76 ? -2.623 -30.406 -5.734 1 98.5 76 TYR A O 1
ATOM 635 N N . GLU A 1 77 ? -4.723 -30.438 -5.023 1 97.75 77 GLU A N 1
ATOM 636 C CA . GLU A 1 77 ? -5.16 -31.172 -6.207 1 97.75 77 GLU A CA 1
ATOM 637 C C . GLU A 1 77 ? -4.887 -30.391 -7.48 1 97.75 77 GLU A C 1
ATOM 639 O O . GLU A 1 77 ? -4.43 -30.938 -8.477 1 97.75 77 GLU A O 1
ATOM 644 N N . TYR A 1 78 ? -5.18 -29.219 -7.441 1 98.25 78 TYR A N 1
ATOM 645 C CA . TYR A 1 78 ? -4.984 -28.312 -8.578 1 98.25 78 TYR A CA 1
ATOM 646 C C . TYR A 1 78 ? -3.512 -28.25 -8.969 1 98.25 78 TYR A C 1
ATOM 648 O O . TYR A 1 78 ? -3.174 -28.25 -10.148 1 98.25 78 TYR A O 1
ATOM 656 N N . LEU A 1 79 ? -2.654 -28.156 -7.973 1 98.69 79 LEU A N 1
ATOM 657 C CA . LEU A 1 79 ? -1.216 -28.125 -8.211 1 98.69 79 LEU A CA 1
ATOM 658 C C . LEU A 1 79 ? -0.73 -29.438 -8.828 1 98.69 79 LEU A C 1
ATOM 660 O O . LEU A 1 79 ? 0.076 -29.422 -9.758 1 98.69 79 LEU A O 1
ATOM 664 N N . VAL A 1 80 ? -1.25 -30.469 -8.273 1 98.56 80 VAL A N 1
ATOM 665 C CA . VAL A 1 80 ? -0.9 -31.781 -8.82 1 98.56 80 VAL A CA 1
ATOM 666 C C . VAL A 1 80 ? -1.343 -31.859 -10.281 1 98.56 80 VAL A C 1
ATOM 668 O O . VAL A 1 80 ? -0.562 -32.25 -11.148 1 98.56 80 VAL A O 1
ATOM 671 N N . GLU A 1 81 ? -2.553 -31.469 -10.492 1 98.06 81 GLU A N 1
ATOM 672 C CA . GLU A 1 81 ? -3.072 -31.484 -11.859 1 98.06 81 GLU A CA 1
ATOM 673 C C . GLU A 1 81 ? -2.191 -30.656 -12.789 1 98.06 81 GLU A C 1
ATOM 675 O O . GLU A 1 81 ? -1.882 -31.078 -13.906 1 98.06 81 GLU A O 1
ATOM 680 N N . GLY A 1 82 ? -1.795 -29.562 -12.375 1 98.31 82 GLY A N 1
ATOM 681 C CA . GLY A 1 82 ? -0.937 -28.703 -13.172 1 98.31 82 GLY A CA 1
ATOM 682 C C . GLY A 1 82 ? 0.406 -29.328 -13.5 1 98.31 82 GLY A C 1
ATOM 683 O O . GLY A 1 82 ? 0.901 -29.203 -14.617 1 98.31 82 GLY A O 1
ATOM 684 N N . LEU A 1 83 ? 0.939 -29.938 -12.531 1 98.69 83 LEU A N 1
ATOM 685 C CA . LEU A 1 83 ? 2.238 -30.578 -12.703 1 98.69 83 LEU A CA 1
ATOM 686 C C . LEU A 1 83 ? 2.141 -31.75 -13.688 1 98.69 83 LEU A C 1
ATOM 688 O O . LEU A 1 83 ? 3.014 -31.922 -14.539 1 98.69 83 LEU A O 1
ATOM 692 N N . PHE A 1 84 ? 1.116 -32.438 -13.641 1 98.25 84 PHE A N 1
ATOM 693 C CA . PHE A 1 84 ? 1.016 -33.688 -14.422 1 98.25 84 PHE A CA 1
ATOM 694 C C . PHE A 1 84 ? 0.381 -33.406 -15.781 1 98.25 84 PHE A C 1
ATOM 696 O O . PHE A 1 84 ? 0.418 -34.25 -16.672 1 98.25 84 PHE A O 1
ATOM 703 N N . SER A 1 85 ? -0.149 -32.25 -15.977 1 97.25 85 SER A N 1
ATOM 704 C CA . SER A 1 85 ? -0.654 -31.828 -17.281 1 97.25 85 SER A CA 1
ATOM 705 C C . SER A 1 85 ? 0.302 -30.844 -17.953 1 97.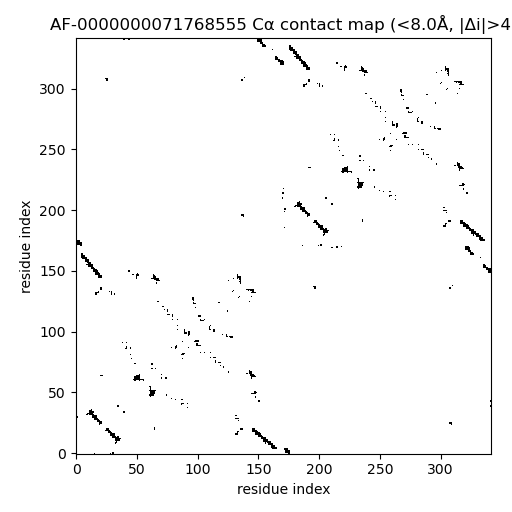25 85 SER A C 1
ATOM 707 O O . SER A 1 85 ? -0.035 -30.234 -18.969 1 97.25 85 SER A O 1
ATOM 709 N N . ASP A 1 86 ? 1.449 -30.578 -17.438 1 96.5 86 ASP A N 1
ATOM 710 C CA . ASP A 1 86 ? 2.521 -29.75 -17.969 1 96.5 86 ASP A CA 1
ATOM 711 C C . ASP A 1 86 ? 2.113 -28.266 -18.016 1 96.5 86 ASP A C 1
ATOM 713 O O . ASP A 1 86 ? 2.561 -27.516 -18.875 1 96.5 86 ASP A O 1
ATOM 717 N N . GLN A 1 87 ? 1.238 -27.938 -17.141 1 97.75 87 GLN A N 1
ATOM 718 C CA . GLN A 1 87 ? 0.901 -26.531 -16.953 1 97.75 87 GLN A CA 1
ATOM 719 C C . GLN A 1 87 ? 1.812 -25.875 -15.922 1 97.75 87 GLN A C 1
ATOM 721 O O . GLN A 1 87 ? 1.97 -24.656 -15.898 1 97.75 87 GLN A O 1
ATOM 726 N N . LEU A 1 88 ? 2.289 -26.719 -15.062 1 98.44 88 LEU A N 1
ATOM 727 C CA . LEU A 1 88 ? 3.287 -26.344 -14.07 1 98.44 88 LEU A CA 1
ATOM 728 C C . LEU A 1 88 ? 4.512 -27.25 -14.156 1 98.44 88 LEU A C 1
ATOM 730 O O . LEU A 1 88 ? 4.406 -28.406 -14.562 1 98.44 88 LEU A O 1
ATOM 734 N N . TYR A 1 89 ? 5.641 -26.672 -13.742 1 98.19 89 TYR A N 1
ATOM 735 C CA . TYR A 1 89 ? 6.867 -27.453 -13.711 1 98.19 89 TYR A CA 1
ATOM 736 C C . TYR A 1 89 ? 7.461 -27.484 -12.312 1 98.19 89 TYR A C 1
ATOM 738 O O . TYR A 1 89 ? 7.258 -26.562 -11.516 1 98.19 89 TYR A O 1
ATOM 746 N N . PRO A 1 90 ? 8.18 -28.531 -12.062 1 98.38 90 PRO A N 1
ATOM 747 C CA . PRO A 1 90 ? 8.758 -28.672 -10.727 1 98.38 90 PRO A CA 1
ATOM 748 C C . PRO A 1 90 ? 9.633 -27.484 -10.336 1 98.38 90 PRO A C 1
ATOM 750 O O . PRO A 1 90 ? 9.641 -27.062 -9.172 1 98.38 90 PRO A O 1
ATOM 753 N N . GLU A 1 91 ? 10.305 -26.891 -11.25 1 97.81 91 GLU A N 1
ATOM 754 C CA . GLU A 1 91 ? 11.164 -25.75 -10.961 1 97.81 91 GLU A CA 1
ATOM 755 C C . GLU A 1 91 ? 10.352 -24.562 -10.469 1 97.81 91 GLU A C 1
ATOM 757 O O . GLU A 1 91 ? 10.812 -23.797 -9.609 1 97.81 91 GLU A O 1
ATOM 762 N N . PHE A 1 92 ? 9.219 -24.453 -11 1 98.44 92 PHE A N 1
ATOM 763 C CA . PHE A 1 92 ? 8.312 -23.391 -10.594 1 98.44 92 PHE A CA 1
ATOM 764 C C . PHE A 1 92 ? 7.836 -23.609 -9.164 1 98.44 92 PHE A C 1
ATOM 766 O O . PHE A 1 92 ? 7.816 -22.672 -8.359 1 98.44 92 PHE A O 1
ATOM 773 N N . ILE A 1 93 ? 7.48 -24.812 -8.852 1 98.81 93 ILE A N 1
ATOM 774 C CA . ILE A 1 93 ? 7.031 -25.156 -7.504 1 98.81 93 ILE A CA 1
ATOM 775 C C . ILE A 1 93 ? 8.148 -24.906 -6.5 1 98.81 93 ILE A C 1
ATOM 777 O O . ILE A 1 93 ? 7.91 -24.375 -5.41 1 98.81 93 ILE A O 1
ATOM 781 N N . LYS A 1 94 ? 9.312 -25.281 -6.93 1 98.44 94 LYS A N 1
ATOM 782 C CA . LYS A 1 94 ? 10.461 -25.031 -6.066 1 98.44 94 LYS A CA 1
ATOM 783 C C . LYS A 1 94 ? 10.648 -23.531 -5.844 1 98.44 94 LYS A C 1
ATOM 785 O O . LYS A 1 94 ? 10.875 -23.078 -4.715 1 98.44 94 LYS A O 1
ATOM 790 N N . LYS A 1 95 ? 10.547 -22.781 -6.836 1 97.25 95 LYS A N 1
ATOM 791 C CA . LYS A 1 95 ? 10.742 -21.344 -6.758 1 97.25 95 LYS A CA 1
ATOM 792 C C . LYS A 1 95 ? 9.68 -20.688 -5.887 1 97.25 95 LYS A C 1
ATOM 794 O O . LYS A 1 95 ? 9.992 -19.859 -5.027 1 97.25 95 LYS A O 1
ATOM 799 N N . VAL A 1 96 ? 8.422 -21.078 -6.078 1 97.88 96 VAL A N 1
ATOM 800 C CA . VAL A 1 96 ? 7.297 -20.375 -5.473 1 97.88 96 VAL A CA 1
ATOM 801 C C . VAL A 1 96 ? 7.051 -20.906 -4.062 1 97.88 96 VAL A 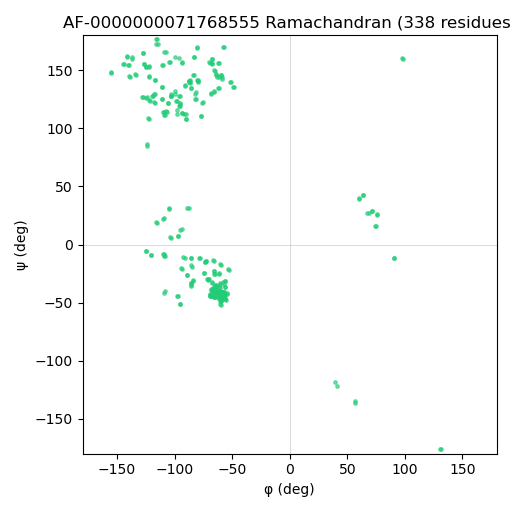C 1
ATOM 803 O O . VAL A 1 96 ? 6.738 -20.141 -3.146 1 97.88 96 VAL A O 1
ATOM 806 N N . PHE A 1 97 ? 7.254 -22.188 -3.857 1 98.56 97 PHE A N 1
ATOM 807 C CA . PHE A 1 97 ? 6.836 -22.781 -2.594 1 98.56 97 PHE A CA 1
ATOM 808 C C . PHE A 1 97 ? 8.023 -23.391 -1.86 1 98.56 97 PHE A C 1
ATOM 810 O O . PHE A 1 97 ? 7.883 -23.875 -0.731 1 98.56 97 PHE A O 1
ATOM 817 N N . ASP A 1 98 ? 9.141 -23.469 -2.504 1 98.19 98 ASP A N 1
ATOM 818 C CA . ASP A 1 98 ? 10.352 -24.062 -1.935 1 98.19 98 ASP A CA 1
ATOM 819 C C . ASP A 1 98 ? 10.156 -25.547 -1.639 1 98.19 98 ASP A C 1
ATOM 821 O O . ASP A 1 98 ? 10.508 -26.016 -0.559 1 98.19 98 ASP A O 1
ATOM 825 N N . ILE A 1 99 ? 9.523 -26.203 -2.57 1 98.5 99 ILE A N 1
ATOM 826 C CA . ILE A 1 99 ? 9.297 -27.641 -2.469 1 98.5 99 ILE A CA 1
ATOM 827 C C . ILE A 1 99 ? 9.906 -28.344 -3.676 1 98.5 99 ILE A C 1
ATOM 829 O O . ILE A 1 99 ? 9.617 -28 -4.82 1 98.5 99 ILE A O 1
ATOM 833 N N . GLU A 1 100 ? 10.734 -29.25 -3.428 1 98.5 100 GLU A N 1
ATOM 834 C CA . GLU A 1 100 ? 11.281 -30.078 -4.496 1 98.5 100 GLU A CA 1
ATOM 835 C C . GLU A 1 100 ? 10.328 -31.219 -4.859 1 98.5 100 GLU A C 1
ATOM 837 O O . GLU A 1 100 ? 9.922 -32 -3.99 1 98.5 100 GLU A O 1
ATOM 842 N N . VAL A 1 101 ? 10 -31.281 -6.102 1 98.19 101 VAL A N 1
ATOM 843 C CA . VAL A 1 101 ? 9.039 -32.281 -6.535 1 98.19 101 VAL A CA 1
ATOM 844 C C . VAL A 1 101 ? 9.703 -33.25 -7.527 1 98.19 101 VAL A C 1
ATOM 846 O O . VAL A 1 101 ? 10.359 -32.812 -8.469 1 98.19 101 VAL A O 1
ATOM 849 N N . ASP A 1 102 ? 9.547 -34.469 -7.266 1 97.94 102 ASP A N 1
ATOM 850 C CA . ASP A 1 102 ? 9.922 -35.531 -8.195 1 97.94 102 ASP A CA 1
ATOM 851 C C . ASP A 1 102 ? 8.688 -36.188 -8.812 1 97.94 102 ASP A C 1
ATOM 853 O O . ASP A 1 102 ? 7.902 -36.844 -8.117 1 97.94 102 ASP A O 1
ATOM 857 N N . LEU A 1 103 ? 8.555 -36.031 -10.086 1 97.44 103 LEU A N 1
ATOM 858 C CA . LEU A 1 103 ? 7.344 -36.5 -10.758 1 97.44 103 LEU A CA 1
ATOM 859 C C . LEU A 1 103 ? 7.457 -37.969 -11.133 1 97.44 103 LEU A C 1
ATOM 861 O O . LEU A 1 103 ? 6.465 -38.594 -11.531 1 97.44 103 LEU A O 1
ATOM 865 N N . GLY A 1 104 ? 8.555 -38.5 -11.047 1 95.25 104 GLY A N 1
ATOM 866 C CA . GLY A 1 104 ? 8.727 -39.875 -11.445 1 95.25 104 GLY A CA 1
ATOM 867 C C . GLY A 1 104 ? 8.32 -40.156 -12.883 1 95.25 104 GLY A C 1
ATOM 868 O O . GLY A 1 104 ? 8.758 -39.438 -13.797 1 95.25 104 GLY A O 1
ATOM 869 N N . ASN A 1 105 ? 7.539 -41.344 -13.172 1 94.75 105 ASN A N 1
ATOM 870 C CA . ASN A 1 105 ? 7.055 -41.656 -14.516 1 94.75 105 ASN A CA 1
ATOM 871 C C . ASN A 1 105 ? 5.645 -41.125 -14.742 1 94.75 105 ASN A C 1
ATOM 873 O O . ASN A 1 105 ? 4.93 -41.625 -15.617 1 94.75 105 ASN A O 1
ATOM 877 N N . LYS A 1 106 ? 5.188 -40.219 -13.805 1 94.5 106 LYS A N 1
ATOM 878 C CA . LYS A 1 106 ? 3.877 -39.594 -13.883 1 94.5 106 LYS A CA 1
ATOM 879 C C . LYS A 1 106 ? 2.756 -40.625 -13.852 1 94.5 106 LYS A C 1
ATOM 881 O O . LYS A 1 106 ? 1.804 -40.531 -14.633 1 94.5 106 LYS A O 1
ATOM 886 N N . SER A 1 107 ? 2.996 -41.625 -13.008 1 94.44 107 SER A N 1
ATOM 887 C CA . SER A 1 107 ? 1.945 -42.594 -12.758 1 94.44 107 SER A CA 1
ATOM 888 C C . SER A 1 107 ? 0.928 -42.062 -11.75 1 94.44 107 SER A C 1
ATOM 890 O O . SER A 1 107 ? 1.116 -41 -11.164 1 94.44 107 SER A O 1
ATOM 892 N N . GLU A 1 108 ? -0.135 -42.812 -11.648 1 94.06 108 GLU A N 1
ATOM 893 C CA . GLU A 1 108 ? -1.133 -42.469 -10.641 1 94.06 108 GLU A CA 1
ATOM 894 C C . GLU A 1 108 ? -0.529 -42.469 -9.242 1 94.06 108 GLU A C 1
ATOM 896 O O . GLU A 1 108 ? -0.892 -41.656 -8.391 1 94.06 108 GLU A O 1
ATOM 901 N N . GLU A 1 109 ? 0.297 -43.469 -9.062 1 95.5 109 GLU A N 1
ATOM 902 C CA . GLU A 1 109 ? 0.987 -43.531 -7.777 1 95.5 109 GLU A CA 1
ATOM 903 C C . GLU A 1 109 ? 1.848 -42.312 -7.531 1 95.5 109 GLU A C 1
ATOM 905 O O . GLU A 1 109 ? 1.949 -41.844 -6.398 1 95.5 109 GLU A O 1
ATOM 910 N N . ASP A 1 110 ? 2.449 -41.812 -8.555 1 97.31 110 ASP A N 1
ATOM 911 C CA . ASP A 1 110 ? 3.25 -40.594 -8.453 1 97.31 110 ASP A CA 1
ATOM 912 C C . ASP A 1 110 ? 2.379 -39.406 -8.086 1 97.31 110 ASP A C 1
ATOM 914 O O . ASP A 1 110 ? 2.791 -38.531 -7.309 1 97.31 110 ASP A O 1
ATOM 918 N N . GLU A 1 111 ? 1.226 -39.375 -8.664 1 97.31 111 GLU A N 1
ATOM 919 C CA . GLU A 1 111 ? 0.299 -38.281 -8.352 1 97.31 111 GLU A CA 1
ATOM 920 C C . GLU A 1 111 ? -0.043 -38.25 -6.867 1 97.31 111 GLU A C 1
ATOM 922 O O . GLU A 1 111 ? -0.033 -37.188 -6.246 1 97.31 111 GLU A O 1
ATOM 927 N N . GLU A 1 112 ? -0.349 -39.406 -6.352 1 97.06 112 GLU A N 1
ATOM 928 C CA . GLU A 1 112 ? -0.687 -39.5 -4.934 1 97.06 112 GLU A CA 1
ATOM 929 C C . GLU A 1 112 ? 0.491 -39.094 -4.055 1 97.06 112 GLU A C 1
ATOM 931 O O . GLU A 1 112 ? 0.31 -38.438 -3.033 1 97.06 112 GLU A O 1
ATOM 936 N N . ARG A 1 113 ? 1.573 -39.531 -4.484 1 98.06 113 ARG A N 1
ATOM 937 C CA . ARG A 1 113 ? 2.779 -39.188 -3.732 1 98.06 113 ARG A CA 1
ATOM 938 C C . ARG A 1 113 ? 3.01 -37.688 -3.701 1 98.06 113 ARG A C 1
ATOM 940 O O . ARG A 1 113 ? 3.35 -37.125 -2.656 1 98.06 113 ARG A O 1
ATOM 947 N N . VAL A 1 114 ? 2.873 -37.094 -4.793 1 98.25 114 VAL A N 1
ATOM 948 C CA . VAL A 1 114 ? 3.08 -35.656 -4.883 1 98.25 114 VAL A CA 1
ATOM 949 C C . VAL A 1 114 ? 2.01 -34.938 -4.074 1 98.25 114 VAL A C 1
ATOM 951 O O . VAL A 1 114 ? 2.295 -33.938 -3.412 1 98.25 114 VAL A O 1
ATOM 954 N N . PHE A 1 115 ? 0.82 -35.406 -4.082 1 98.31 115 PHE A N 1
ATOM 955 C CA . PHE A 1 115 ? -0.241 -34.844 -3.26 1 98.31 115 PHE A CA 1
ATOM 956 C C . PHE A 1 115 ? 0.139 -34.906 -1.784 1 98.31 115 PHE A C 1
ATOM 958 O O . PHE A 1 115 ? -0.008 -33.906 -1.073 1 98.31 115 PHE A O 1
ATOM 965 N N . ASP A 1 116 ? 0.624 -36.031 -1.365 1 98 116 ASP A N 1
ATOM 966 C CA . ASP A 1 116 ? 1.045 -36.188 0.024 1 98 116 ASP A CA 1
ATOM 967 C C . ASP A 1 116 ? 2.184 -35.219 0.365 1 98 116 ASP A C 1
ATOM 969 O O . ASP A 1 116 ? 2.252 -34.688 1.481 1 98 116 ASP A O 1
ATOM 973 N N . LEU A 1 117 ? 3.051 -35.094 -0.589 1 98.5 117 LEU A N 1
ATOM 974 C CA . LEU A 1 117 ? 4.148 -34.156 -0.412 1 98.5 117 LEU A CA 1
ATOM 975 C C . LEU A 1 117 ? 3.619 -32.75 -0.133 1 98.5 117 LEU A C 1
ATOM 977 O O . LEU A 1 117 ? 4.109 -32.062 0.767 1 98.5 117 LEU A O 1
ATOM 981 N N . PHE A 1 118 ? 2.633 -32.312 -0.865 1 98.5 118 PHE A N 1
ATOM 982 C CA . PHE A 1 118 ? 2.037 -31 -0.663 1 98.5 118 PHE A CA 1
ATOM 983 C C . PHE A 1 118 ? 1.313 -30.938 0.677 1 98.5 118 PHE A C 1
ATOM 985 O O . PHE A 1 118 ? 1.371 -29.906 1.369 1 98.5 118 PHE A O 1
ATOM 992 N N . PHE A 1 119 ? 0.666 -32.031 0.974 1 97.44 119 PHE A N 1
ATOM 993 C CA . PHE A 1 119 ? -0.055 -32.094 2.24 1 97.44 119 PHE A CA 1
ATOM 994 C C . PHE A 1 119 ? 0.896 -31.906 3.414 1 97.44 119 PHE A C 1
ATOM 996 O O . PHE A 1 119 ? 0.617 -31.109 4.32 1 97.44 119 PHE A O 1
ATOM 1003 N N . VAL A 1 120 ? 1.968 -32.5 3.373 1 97.69 120 VAL A N 1
ATOM 1004 C CA . VAL A 1 120 ? 2.947 -32.438 4.453 1 97.69 120 VAL A CA 1
ATOM 1005 C C . VAL A 1 120 ? 3.598 -31.062 4.48 1 97.69 120 VAL A C 1
ATOM 1007 O O . VAL A 1 120 ? 3.955 -30.562 5.547 1 97.69 120 VAL A O 1
ATOM 1010 N N . ASN A 1 121 ? 3.695 -30.438 3.33 1 98.38 121 ASN A N 1
ATOM 1011 C CA . ASN A 1 121 ? 4.332 -29.125 3.232 1 98.38 121 ASN A CA 1
ATOM 1012 C C . ASN A 1 121 ? 3.299 -28.016 3.066 1 98.38 121 ASN A C 1
ATOM 1014 O O . ASN A 1 121 ? 3.564 -27.016 2.4 1 98.38 121 ASN A O 1
ATOM 1018 N N . GLY A 1 122 ? 2.191 -28.188 3.604 1 97.38 122 GLY A N 1
ATOM 1019 C CA . GLY A 1 122 ? 1.094 -27.25 3.451 1 97.38 122 GLY A CA 1
ATOM 1020 C C . GLY A 1 122 ? 1.455 -25.844 3.873 1 97.38 122 GLY A C 1
ATOM 1021 O O . GLY A 1 122 ? 1.04 -24.875 3.234 1 97.38 122 GLY A O 1
ATOM 1022 N N . ASN A 1 123 ? 2.238 -25.719 4.887 1 96.69 123 ASN A N 1
ATOM 1023 C CA . ASN A 1 123 ? 2.643 -24.406 5.375 1 96.69 123 ASN A CA 1
ATOM 1024 C C . ASN A 1 123 ? 3.473 -23.656 4.34 1 96.69 123 ASN A C 1
ATOM 1026 O O . ASN A 1 123 ? 3.338 -22.438 4.199 1 96.69 123 ASN A O 1
ATOM 1030 N N . LYS A 1 124 ? 4.297 -24.328 3.68 1 97.38 124 LYS A N 1
ATOM 1031 C CA . LYS A 1 124 ? 5.109 -23.719 2.633 1 97.38 124 LYS A CA 1
ATOM 1032 C C . LYS A 1 124 ? 4.238 -23.219 1.481 1 97.38 124 LYS A C 1
ATOM 1034 O O . LYS A 1 124 ? 4.48 -22.156 0.927 1 97.38 124 LYS A O 1
ATOM 1039 N N . ILE A 1 125 ? 3.27 -24.047 1.246 1 97.94 125 ILE A N 1
ATOM 1040 C CA . ILE A 1 125 ? 2.357 -23.656 0.173 1 97.94 125 ILE A CA 1
ATOM 1041 C C . ILE A 1 125 ? 1.602 -22.391 0.566 1 97.94 125 ILE A C 1
ATOM 1043 O O . ILE A 1 125 ? 1.515 -21.438 -0.22 1 97.94 125 ILE A O 1
ATOM 1047 N N . PHE A 1 126 ? 1.158 -22.406 1.74 1 97.44 126 PHE A N 1
ATOM 1048 C CA . PHE A 1 126 ? 0.438 -21.234 2.229 1 97.44 126 PHE A CA 1
ATOM 1049 C C . PHE A 1 126 ? 1.323 -20 2.18 1 97.44 126 PHE A C 1
ATOM 1051 O O . PHE A 1 126 ? 0.914 -18.953 1.667 1 97.44 126 PHE A O 1
ATOM 1058 N N . GLU A 1 127 ? 2.51 -20.094 2.621 1 95.62 127 GLU A N 1
ATOM 1059 C CA . GLU A 1 127 ? 3.447 -18.984 2.639 1 95.62 127 GLU A CA 1
ATOM 1060 C C . GLU A 1 127 ? 3.738 -18.484 1.227 1 95.62 127 GLU A C 1
ATOM 1062 O O . GLU A 1 127 ? 3.785 -17.281 0.986 1 95.62 127 GLU A O 1
ATOM 1067 N N . GLY A 1 128 ? 3.957 -19.422 0.354 1 97 128 GLY A N 1
ATOM 1068 C CA . GLY A 1 128 ? 4.18 -19.047 -1.035 1 97 128 GLY A CA 1
ATOM 1069 C C . GLY A 1 128 ? 3.01 -18.297 -1.648 1 97 128 GLY A C 1
ATOM 1070 O O . GLY A 1 128 ? 3.205 -17.344 -2.402 1 97 128 GLY A O 1
ATOM 1071 N N . LEU A 1 129 ? 1.834 -18.734 -1.32 1 97.62 129 LEU A N 1
ATOM 1072 C CA . LEU A 1 129 ? 0.64 -18.078 -1.847 1 97.62 129 LEU A CA 1
ATOM 1073 C C . LEU A 1 129 ? 0.5 -16.672 -1.29 1 97.62 129 LEU A C 1
ATOM 1075 O O . LEU A 1 129 ? 0.207 -15.734 -2.033 1 97.62 129 LEU A O 1
ATOM 1079 N N . ILE A 1 130 ? 0.768 -16.516 -0.034 1 94.19 130 ILE A N 1
ATOM 1080 C CA . ILE A 1 130 ? 0.635 -15.211 0.615 1 94.19 130 ILE A CA 1
ATOM 1081 C C . ILE A 1 130 ? 1.685 -14.25 0.063 1 94.19 130 ILE A C 1
ATOM 1083 O O . ILE A 1 130 ? 1.426 -13.055 -0.079 1 94.19 130 ILE A O 1
ATOM 1087 N N . ASP A 1 131 ? 2.758 -14.805 -0.258 1 93.62 131 ASP A N 1
ATOM 1088 C CA . ASP A 1 131 ? 3.816 -13.984 -0.838 1 93.62 131 ASP A CA 1
ATOM 1089 C C . ASP A 1 131 ? 3.393 -13.414 -2.189 1 93.62 131 ASP A C 1
ATOM 1091 O O . ASP A 1 131 ? 3.877 -12.359 -2.604 1 93.62 131 ASP A O 1
ATOM 1095 N N . ILE A 1 132 ? 2.508 -14.055 -2.834 1 95.94 132 ILE A N 1
ATOM 1096 C CA . ILE A 1 132 ? 2.078 -13.633 -4.164 1 95.94 132 ILE A CA 1
ATOM 1097 C C . ILE A 1 132 ? 0.783 -12.836 -4.055 1 95.94 132 ILE A C 1
ATOM 1099 O O . ILE A 1 132 ? 0.652 -11.766 -4.668 1 95.94 132 ILE A O 1
ATOM 1103 N N . LEU A 1 133 ? -0.12 -13.312 -3.277 1 94.38 133 LEU A N 1
ATOM 1104 C CA . LEU A 1 133 ? -1.453 -12.719 -3.195 1 94.38 133 LEU A CA 1
ATOM 1105 C C . LEU A 1 133 ? -1.468 -11.547 -2.225 1 94.38 133 LEU A C 1
ATOM 1107 O O . LEU A 1 133 ? -2.285 -10.633 -2.361 1 94.38 133 LEU A O 1
ATOM 1111 N N . GLY A 1 134 ? -0.577 -11.664 -1.202 1 88.56 134 GLY A N 1
ATOM 1112 C CA . GLY A 1 134 ? -0.606 -10.703 -0.113 1 88.56 134 GLY A CA 1
ATOM 1113 C C . GLY A 1 134 ? -1.365 -11.203 1.103 1 88.56 134 GLY A C 1
ATOM 1114 O O . GLY A 1 134 ? -2.215 -12.086 0.992 1 88.56 134 GLY A O 1
ATOM 1115 N N . HIS A 1 135 ? -1.094 -10.602 2.188 1 83.44 135 HIS A N 1
ATOM 1116 C CA . HIS A 1 135 ? -1.781 -10.922 3.432 1 83.44 135 HIS A CA 1
ATOM 1117 C C . HIS A 1 135 ? -3.154 -10.266 3.492 1 83.44 135 HIS A C 1
ATOM 1119 O O . HIS A 1 135 ? -3.324 -9.133 3.031 1 83.44 135 HIS A O 1
ATOM 1125 N N . ALA A 1 136 ? -4.039 -11.094 4.035 1 76.94 136 ALA A N 1
ATOM 1126 C CA . ALA A 1 136 ? -5.332 -10.484 4.328 1 76.94 136 ALA A CA 1
ATOM 1127 C C . ALA A 1 136 ? -5.223 -9.492 5.484 1 76.94 136 ALA A C 1
ATOM 1129 O O . ALA A 1 136 ? -4.281 -9.555 6.273 1 76.94 136 ALA A O 1
ATOM 1130 N N . SER A 1 137 ? -6.082 -8.68 5.473 1 69.12 137 SER A N 1
ATOM 1131 C CA . SER A 1 137 ? -6.141 -7.711 6.562 1 69.12 137 SER A CA 1
ATOM 1132 C C . SER A 1 137 ? -6.379 -8.406 7.902 1 69.12 137 SER A C 1
ATOM 1134 O O . SER A 1 137 ? -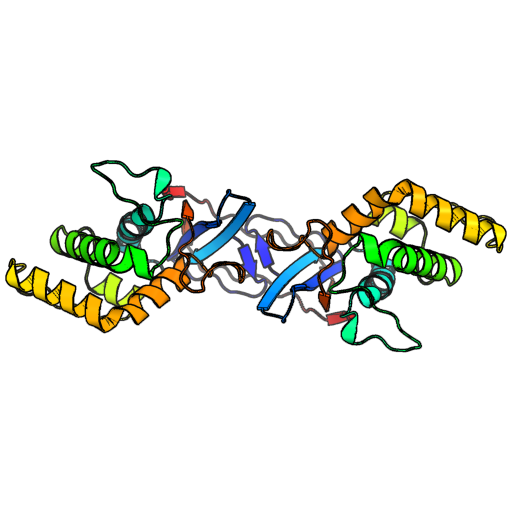6.828 -9.547 7.941 1 69.12 137 SER A O 1
ATOM 1136 N N . GLU A 1 138 ? -6.031 -7.867 8.945 1 60.28 138 GLU A N 1
ATOM 1137 C CA . GLU A 1 138 ? -6.043 -8.438 10.289 1 60.28 138 GLU A CA 1
ATOM 1138 C C . GLU A 1 138 ? -7.457 -8.844 10.703 1 60.28 138 GLU A C 1
ATOM 1140 O O . GLU A 1 138 ? -7.633 -9.641 11.625 1 60.28 138 GLU A O 1
ATOM 1145 N N . TYR A 1 139 ? -8.383 -8.336 10.023 1 59.09 139 TYR A N 1
ATOM 1146 C CA . TYR A 1 139 ? -9.758 -8.641 10.391 1 59.09 139 TYR A CA 1
ATOM 1147 C C . TYR A 1 139 ? -10.156 -10.031 9.914 1 59.09 139 TYR A C 1
ATOM 1149 O O . TYR A 1 139 ? -11.18 -10.578 10.352 1 59.09 139 TYR A O 1
ATOM 1157 N N . TYR A 1 140 ? -9.336 -10.477 9.148 1 61.56 140 TYR A N 1
ATOM 1158 C CA . TYR A 1 140 ? -9.617 -11.812 8.641 1 61.56 140 TYR A CA 1
ATOM 1159 C C . TYR A 1 140 ? -8.734 -12.852 9.32 1 61.56 140 TYR A C 1
ATOM 1161 O O . TYR A 1 140 ? -7.766 -12.5 10 1 61.56 140 TYR A O 1
ATOM 1169 N N . GLU A 1 141 ? -9.359 -13.953 9.203 1 71.44 141 GLU A N 1
ATOM 1170 C CA . GLU A 1 141 ? -8.5 -15.055 9.633 1 71.44 141 GLU A CA 1
ATOM 1171 C C . GLU A 1 141 ? -7.145 -15 8.938 1 71.44 141 GLU A C 1
ATOM 1173 O O . GLU A 1 141 ? -7.051 -14.602 7.777 1 71.44 141 GLU A O 1
ATOM 1178 N N . TYR A 1 142 ? -6.184 -15.266 9.633 1 76.56 142 TYR A N 1
ATOM 1179 C CA . TYR A 1 142 ? -4.801 -15.156 9.18 1 76.56 142 TYR A CA 1
ATOM 1180 C C . TYR A 1 142 ? -4.59 -15.93 7.887 1 76.56 142 TYR A C 1
ATOM 1182 O O . TYR A 1 142 ? -3.707 -15.586 7.094 1 76.56 142 TYR A O 1
ATOM 1190 N N . ASP A 1 143 ? -5.484 -16.906 7.609 1 88.94 143 ASP A N 1
ATOM 1191 C CA . ASP A 1 143 ? -5.23 -17.75 6.438 1 88.94 143 ASP A CA 1
ATOM 1192 C C . ASP A 1 143 ? -6.238 -17.453 5.324 1 88.94 143 ASP A C 1
ATOM 1194 O O . ASP A 1 143 ? -6.516 -18.312 4.492 1 88.94 143 ASP A O 1
ATOM 1198 N N . PHE A 1 144 ? -6.836 -16.219 5.395 1 91 144 PHE A N 1
ATOM 1199 C CA . PHE A 1 144 ? -7.742 -15.773 4.34 1 91 144 PHE A CA 1
ATOM 1200 C C . PHE A 1 144 ? -6.992 -15.594 3.025 1 91 144 PHE A C 1
ATOM 1202 O O . PHE A 1 144 ? -5.934 -14.961 2.99 1 91 144 PHE A O 1
ATOM 1209 N N . LEU A 1 145 ? -7.582 -16.156 1.975 1 94.12 145 LEU A N 1
ATOM 1210 C CA . LEU A 1 145 ? -6.992 -16.047 0.645 1 94.12 145 LEU A CA 1
ATOM 1211 C C . LEU A 1 145 ? -7.625 -14.898 -0.134 1 94.12 145 LEU A C 1
ATOM 1213 O O . LEU A 1 145 ? -8.82 -14.938 -0.44 1 94.12 145 LEU A O 1
ATOM 1217 N N . ARG A 1 146 ? -6.855 -13.945 -0.518 1 93.81 146 ARG A N 1
ATOM 1218 C CA . ARG A 1 146 ? -7.344 -12.805 -1.287 1 93.81 146 ARG A CA 1
ATOM 1219 C C . ARG A 1 146 ? -7.789 -13.234 -2.682 1 93.81 146 ARG A C 1
ATOM 1221 O O . ARG A 1 146 ? -7.34 -14.266 -3.193 1 93.81 146 ARG A O 1
ATOM 1228 N N . VAL A 1 147 ? -8.609 -12.375 -3.268 1 94.62 147 VAL A N 1
ATOM 1229 C CA . VAL A 1 147 ? -9.172 -12.68 -4.578 1 94.62 147 VAL A CA 1
ATOM 1230 C C . VAL A 1 147 ? -8.336 -12.008 -5.668 1 94.62 147 VAL A C 1
ATOM 1232 O O . VAL A 1 147 ? -8.078 -10.805 -5.613 1 94.62 147 VAL A O 1
ATOM 1235 N N . VAL A 1 148 ? -7.941 -12.781 -6.605 1 96 148 VAL A N 1
ATOM 1236 C CA . VAL A 1 148 ? -7.215 -12.211 -7.738 1 96 148 VAL A CA 1
ATOM 1237 C C . VAL A 1 148 ? -8.188 -11.484 -8.664 1 96 148 VAL A C 1
ATOM 1239 O O . VAL A 1 148 ? -9.133 -12.086 -9.18 1 96 148 VAL A O 1
ATOM 1242 N N . GLU A 1 149 ? -7.938 -10.266 -8.867 1 94.56 149 GLU A N 1
ATOM 1243 C CA . GLU A 1 149 ? -8.758 -9.453 -9.758 1 94.56 149 GLU A CA 1
ATOM 1244 C C . GLU A 1 149 ? -8.156 -9.391 -11.156 1 94.56 149 GLU A C 1
ATOM 1246 O O . GLU A 1 149 ? -8.852 -9.633 -12.148 1 94.56 149 GLU A O 1
ATOM 1251 N N . HIS A 1 150 ? -6.957 -9.062 -11.188 1 95.44 150 HIS A N 1
ATOM 1252 C CA . HIS A 1 150 ? -6.277 -8.953 -12.469 1 95.44 150 HIS A CA 1
ATOM 1253 C C . HIS A 1 150 ? -4.773 -9.141 -12.312 1 95.44 150 HIS A C 1
ATOM 1255 O O . HIS A 1 150 ? -4.211 -8.852 -11.258 1 95.44 150 HIS A O 1
ATOM 1261 N N . VAL A 1 151 ? -4.199 -9.695 -13.352 1 96.94 151 VAL A N 1
ATOM 1262 C CA . VAL A 1 151 ? -2.76 -9.938 -13.422 1 96.94 151 VAL A CA 1
ATOM 1263 C C . VAL A 1 151 ? -2.195 -9.352 -14.711 1 96.94 151 VAL A C 1
ATOM 1265 O O . VAL A 1 151 ? -2.732 -9.602 -15.797 1 96.94 151 VAL A O 1
ATOM 1268 N N . GLU A 1 152 ? -1.192 -8.547 -14.555 1 97.31 152 GLU A N 1
ATOM 1269 C CA . GLU A 1 152 ? -0.512 -7.965 -15.703 1 97.31 152 GLU A CA 1
ATOM 1270 C C . GLU A 1 152 ? 0.991 -8.227 -15.648 1 97.31 152 GLU A C 1
ATOM 1272 O O . GLU A 1 152 ? 1.536 -8.523 -14.586 1 97.31 152 GLU A O 1
ATOM 1277 N N . PHE A 1 153 ? 1.597 -8.203 -16.812 1 96.88 153 PHE A N 1
ATOM 1278 C CA . PHE A 1 153 ? 3.043 -8.391 -16.844 1 96.88 153 PHE A CA 1
ATOM 1279 C C . PHE A 1 153 ? 3.699 -7.414 -17.812 1 96.88 153 PHE A C 1
ATOM 1281 O O . PHE A 1 153 ? 3.018 -6.801 -18.641 1 96.88 153 PHE A O 1
ATOM 1288 N N . ALA A 1 154 ? 4.949 -7.219 -17.625 1 94.62 154 ALA A N 1
ATOM 1289 C CA . ALA A 1 154 ? 5.797 -6.434 -18.516 1 94.62 154 ALA A CA 1
ATOM 1290 C C . ALA A 1 154 ? 7.195 -7.035 -18.609 1 94.62 154 ALA A C 1
ATOM 1292 O O . ALA A 1 154 ? 7.586 -7.855 -17.781 1 94.62 154 ALA A O 1
ATOM 1293 N N . TYR A 1 155 ? 7.809 -6.73 -19.719 1 94.5 155 TYR A N 1
ATOM 1294 C CA . TYR A 1 155 ? 9.211 -7.098 -19.875 1 94.5 155 TYR A CA 1
ATOM 1295 C C . TYR A 1 155 ? 10.109 -5.875 -19.75 1 94.5 155 TYR A C 1
ATOM 1297 O O . TYR A 1 155 ? 9.961 -4.906 -20.5 1 94.5 155 TYR A O 1
ATOM 1305 N N . ILE A 1 156 ? 11.023 -5.945 -18.781 1 92.06 156 ILE A N 1
ATOM 1306 C CA . ILE A 1 156 ? 12.039 -4.918 -18.594 1 92.06 156 ILE A CA 1
ATOM 1307 C C . ILE A 1 156 ? 13.289 -5.262 -19.406 1 92.06 156 ILE A C 1
ATOM 1309 O O . ILE A 1 156 ? 14.008 -6.207 -19.062 1 92.06 156 ILE A O 1
ATOM 1313 N N . GLU A 1 157 ? 13.508 -4.512 -20.484 1 90.94 157 GLU A N 1
ATOM 1314 C CA . GLU A 1 157 ? 14.578 -4.816 -21.438 1 90.94 157 GLU A CA 1
ATOM 1315 C C . GLU A 1 157 ? 15.953 -4.57 -20.812 1 90.94 157 GLU A C 1
ATOM 1317 O O . GLU A 1 157 ? 16.891 -5.324 -21.062 1 90.94 157 GLU A O 1
ATOM 1322 N N . GLU A 1 158 ? 16.016 -3.496 -20.141 1 91.12 158 GLU A N 1
ATOM 1323 C CA . GLU A 1 158 ? 17.25 -3.139 -19.438 1 91.12 158 GLU A CA 1
ATOM 1324 C C . GLU A 1 158 ? 16.969 -2.682 -18.016 1 91.12 158 GLU A C 1
ATOM 1326 O O . GLU A 1 158 ? 15.906 -2.125 -17.734 1 91.12 158 GLU A O 1
ATOM 1331 N N . GLU A 1 159 ? 17.953 -3.053 -17.234 1 90.75 159 GLU A N 1
ATOM 1332 C CA . GLU A 1 159 ? 17.812 -2.65 -15.844 1 90.75 159 GLU A CA 1
ATOM 1333 C C . GLU A 1 159 ? 17.453 -1.171 -15.734 1 90.75 159 GLU A C 1
ATOM 1335 O O . GLU A 1 159 ? 18 -0.339 -16.469 1 90.75 159 GLU A O 1
ATOM 1340 N N . ILE A 1 160 ? 16.516 -0.85 -14.891 1 87.56 160 ILE A N 1
ATOM 1341 C CA . ILE A 1 160 ? 16.109 0.528 -14.633 1 87.56 160 ILE A CA 1
ATOM 1342 C C . ILE A 1 160 ? 16.562 0.951 -13.242 1 87.56 160 ILE A C 1
ATOM 1344 O O . ILE A 1 160 ? 16.125 0.371 -12.242 1 87.56 160 ILE A O 1
ATOM 1348 N N . VAL A 1 161 ? 17.422 1.839 -13.148 1 88 161 VAL A N 1
ATOM 1349 C CA . VAL A 1 161 ? 17.859 2.389 -11.875 1 88 161 VAL A CA 1
ATOM 1350 C C . VAL A 1 161 ? 17.047 3.641 -11.547 1 88 161 VAL A C 1
ATOM 1352 O O . VAL A 1 161 ? 17.109 4.637 -12.266 1 88 161 VAL A O 1
ATOM 1355 N N . LEU A 1 162 ? 16.266 3.51 -10.516 1 86.62 162 LEU A N 1
ATOM 1356 C CA . LEU A 1 162 ? 15.445 4.66 -10.133 1 86.62 162 LEU A CA 1
ATOM 1357 C C . LEU A 1 162 ? 16.25 5.625 -9.258 1 86.62 162 LEU A C 1
ATOM 1359 O O . LEU A 1 162 ? 17.109 5.199 -8.484 1 86.6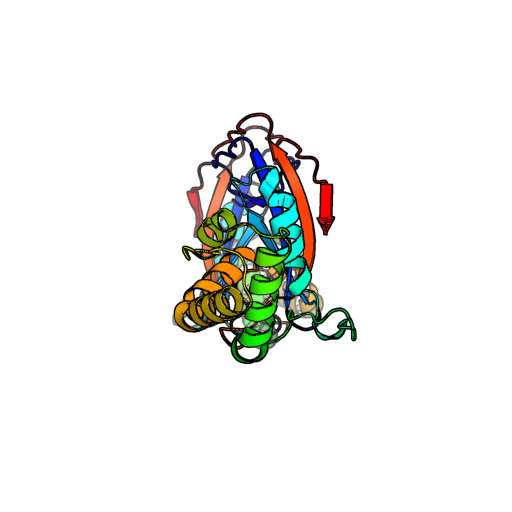2 162 LEU A O 1
ATOM 1363 N N . PRO A 1 163 ? 15.953 6.867 -9.438 1 85.88 163 PRO A N 1
ATOM 1364 C CA . PRO A 1 163 ? 16.703 7.844 -8.641 1 85.88 163 PRO A CA 1
ATOM 1365 C C . PRO A 1 163 ? 16.438 7.715 -7.141 1 85.88 163 PRO A C 1
ATOM 1367 O O . PRO A 1 163 ? 15.359 7.254 -6.738 1 85.88 163 PRO A O 1
ATOM 1370 N N . THR A 1 164 ? 17.5 8.07 -6.441 1 86.75 164 THR A N 1
ATOM 1371 C CA . THR A 1 164 ? 17.375 8.078 -4.988 1 86.75 164 THR A CA 1
ATOM 1372 C C . THR A 1 164 ? 16.922 9.453 -4.492 1 86.75 164 THR A C 1
ATOM 1374 O O . THR A 1 164 ? 17.312 10.477 -5.051 1 86.75 164 THR A O 1
ATOM 1377 N N . VAL A 1 165 ? 16.031 9.398 -3.594 1 85.25 165 VAL A N 1
ATOM 1378 C CA . VAL A 1 165 ? 15.625 10.625 -2.914 1 85.25 165 VAL A CA 1
ATOM 1379 C C . VAL A 1 165 ? 15.945 10.523 -1.425 1 85.25 165 VAL A C 1
ATOM 1381 O O . VAL A 1 165 ? 15.586 9.539 -0.771 1 85.25 165 VAL A O 1
ATOM 1384 N N . LYS A 1 166 ? 16.766 11.492 -0.921 1 86.75 166 LYS A N 1
ATOM 1385 C CA . LYS A 1 166 ? 17.125 11.5 0.496 1 86.75 166 LYS A CA 1
ATOM 1386 C C . LYS A 1 166 ? 15.969 12.047 1.343 1 86.75 166 LYS A C 1
ATOM 1388 O O . LYS A 1 166 ? 15.656 13.234 1.272 1 86.75 166 LYS A O 1
ATOM 1393 N N . MET A 1 167 ? 15.453 11.055 2.072 1 91.69 167 MET A N 1
ATOM 1394 C CA . MET A 1 167 ? 14.375 11.469 2.969 1 91.69 167 MET A CA 1
ATOM 1395 C C . MET A 1 167 ? 14.938 11.953 4.305 1 91.69 167 MET A C 1
ATOM 1397 O O . MET A 1 167 ? 15.898 11.375 4.82 1 91.69 167 MET A O 1
ATOM 1401 N N . VAL A 1 168 ? 14.383 12.984 4.848 1 94.38 168 VAL A N 1
ATOM 1402 C CA . VAL A 1 168 ? 14.758 13.57 6.133 1 94.38 168 VAL A CA 1
ATOM 1403 C C . VAL A 1 168 ? 13.586 13.461 7.109 1 94.38 168 VAL A C 1
ATOM 1405 O O . VAL A 1 168 ? 12.438 13.703 6.742 1 94.38 168 VAL A O 1
ATOM 1408 N N . ASP A 1 169 ? 13.945 13.203 8.289 1 96.38 169 ASP A N 1
ATOM 1409 C CA . ASP A 1 169 ? 12.922 13.055 9.312 1 96.38 169 ASP A CA 1
ATOM 1410 C C . ASP A 1 169 ? 12.242 14.398 9.602 1 96.38 169 ASP A C 1
ATOM 1412 O O . ASP A 1 169 ? 12.922 15.414 9.789 1 96.38 169 ASP A O 1
ATOM 1416 N N . LEU A 1 170 ? 10.969 14.305 9.555 1 96.56 170 LEU A N 1
ATOM 1417 C CA . LEU A 1 170 ? 10.195 15.484 9.922 1 96.56 170 LEU A CA 1
ATOM 1418 C C . LEU A 1 170 ? 9.5 15.289 11.266 1 96.56 170 LEU A C 1
ATOM 1420 O O . LEU A 1 170 ? 9.352 16.234 12.039 1 96.56 170 LEU A O 1
ATOM 1424 N N . LEU A 1 171 ? 8.992 14.086 11.445 1 94.88 171 LEU A N 1
ATOM 1425 C CA . LEU A 1 171 ? 8.258 13.766 12.664 1 94.88 171 LEU A CA 1
ATOM 1426 C C . LEU A 1 171 ? 8.336 12.266 12.969 1 94.88 171 LEU A C 1
ATOM 1428 O O . LEU A 1 171 ? 8.047 11.438 12.102 1 94.88 171 LEU A O 1
ATOM 1432 N N . MET B 1 1 ? 9.695 6.199 -0.429 1 80.44 1 MET B N 1
ATOM 1433 C CA . MET B 1 1 ? 8.617 6.688 -1.285 1 80.44 1 MET B CA 1
ATOM 1434 C C . MET B 1 1 ? 8.266 5.656 -2.35 1 80.44 1 MET B C 1
ATOM 1436 O O . MET B 1 1 ? 9.141 5.117 -3.021 1 80.44 1 MET B O 1
ATOM 1440 N N . TYR B 1 2 ? 6.973 5.273 -2.312 1 79.12 2 TYR B N 1
ATOM 1441 C CA . TYR B 1 2 ? 6.461 4.383 -3.35 1 79.12 2 TYR B CA 1
ATOM 1442 C C . TYR B 1 2 ? 5.711 5.172 -4.418 1 79.12 2 TYR B C 1
ATOM 1444 O O . TYR B 1 2 ? 4.926 6.062 -4.105 1 79.12 2 TYR B O 1
ATOM 1452 N N . ILE B 1 3 ? 6.066 4.859 -5.617 1 82.19 3 ILE B N 1
ATOM 1453 C CA . ILE B 1 3 ? 5.523 5.648 -6.719 1 82.19 3 ILE B CA 1
ATOM 1454 C C . ILE B 1 3 ? 5.195 4.73 -7.898 1 82.19 3 ILE B C 1
ATOM 1456 O O . ILE B 1 3 ? 5.809 3.67 -8.055 1 82.19 3 ILE B O 1
ATOM 1460 N N . ARG B 1 4 ? 4.297 5.16 -8.664 1 82.69 4 ARG B N 1
ATOM 1461 C CA . ARG B 1 4 ? 3.916 4.398 -9.852 1 82.69 4 ARG B CA 1
ATOM 1462 C C . ARG B 1 4 ? 4.879 4.668 -11.008 1 82.69 4 ARG B C 1
ATOM 1464 O O . ARG B 1 4 ? 5.145 5.824 -11.344 1 82.69 4 ARG B O 1
ATOM 1471 N N . LEU B 1 5 ? 5.363 3.66 -11.602 1 83.5 5 LEU B N 1
ATOM 1472 C CA . LEU B 1 5 ? 6.18 3.848 -12.797 1 83.5 5 LEU B CA 1
ATOM 1473 C C . LEU B 1 5 ? 5.391 4.566 -13.883 1 83.5 5 LEU B C 1
ATOM 1475 O O . LEU B 1 5 ? 4.172 4.398 -13.984 1 83.5 5 LEU B O 1
ATOM 1479 N N . GLY B 1 6 ? 6.098 5.379 -14.641 1 84.31 6 GLY B N 1
ATOM 1480 C CA . GLY B 1 6 ? 5.453 6.176 -15.672 1 84.31 6 GLY B CA 1
ATOM 1481 C C . GLY B 1 6 ? 5.004 7.539 -15.18 1 84.31 6 GLY B C 1
ATOM 1482 O O . GLY B 1 6 ? 4.621 8.398 -15.977 1 84.31 6 GLY B O 1
ATOM 1483 N N . SER B 1 7 ? 5.043 7.688 -13.867 1 85.12 7 SER B N 1
ATOM 1484 C CA . SER B 1 7 ? 4.629 8.969 -13.297 1 85.12 7 SER B CA 1
ATOM 1485 C C . SER B 1 7 ? 5.77 9.984 -13.336 1 85.12 7 SER B C 1
ATOM 1487 O O . SER B 1 7 ? 6.914 9.625 -13.633 1 85.12 7 SER B O 1
ATOM 1489 N N . THR B 1 8 ? 5.34 11.219 -13.203 1 89.31 8 THR B N 1
ATOM 1490 C CA . THR B 1 8 ? 6.285 12.312 -13.062 1 89.31 8 THR B CA 1
ATOM 1491 C C . THR B 1 8 ? 6.227 12.906 -11.656 1 89.31 8 THR B C 1
ATOM 1493 O O . THR B 1 8 ? 5.145 13.188 -11.141 1 89.31 8 THR B O 1
ATOM 1496 N N . ILE B 1 9 ? 7.395 12.938 -11.016 1 87.81 9 ILE B N 1
ATOM 1497 C CA . ILE B 1 9 ? 7.488 13.594 -9.719 1 87.81 9 ILE B CA 1
ATOM 1498 C C . ILE B 1 9 ? 7.855 15.062 -9.898 1 87.81 9 ILE B C 1
ATOM 1500 O O . ILE B 1 9 ? 8.945 15.383 -10.383 1 87.81 9 ILE B O 1
ATOM 1504 N N . PRO B 1 10 ? 6.941 15.875 -9.578 1 90.81 10 PRO B N 1
ATOM 1505 C CA . PRO B 1 10 ? 7.227 17.297 -9.773 1 90.81 10 PRO B CA 1
ATOM 1506 C C . PRO B 1 10 ? 8.312 17.812 -8.828 1 90.81 10 PRO B C 1
ATOM 1508 O O . PRO B 1 10 ? 8.578 17.188 -7.793 1 90.81 10 PRO B O 1
ATOM 1511 N N . LYS B 1 11 ? 8.898 18.859 -9.32 1 92.5 11 LYS B N 1
ATOM 1512 C CA . LYS B 1 11 ? 9.82 19.594 -8.445 1 92.5 11 LYS B CA 1
ATOM 1513 C C . LYS B 1 11 ? 9.102 20.078 -7.184 1 92.5 11 LYS B C 1
ATOM 1515 O O . LYS B 1 11 ? 7.945 20.484 -7.238 1 92.5 11 LYS B O 1
ATOM 1520 N N . GLY B 1 12 ? 9.891 20.016 -6.016 1 93.38 12 GLY B N 1
ATOM 1521 C CA . GLY B 1 12 ? 9.32 20.5 -4.77 1 93.38 12 GLY B CA 1
ATOM 1522 C C . GLY B 1 12 ? 9.484 19.531 -3.619 1 93.38 12 GLY B C 1
ATOM 1523 O O . GLY B 1 12 ? 10.227 18.547 -3.729 1 93.38 12 GLY B O 1
ATOM 1524 N N . TYR B 1 13 ? 8.93 19.922 -2.594 1 95.56 13 TYR B N 1
ATOM 1525 C CA . TYR B 1 13 ? 9 19.047 -1.424 1 95.56 13 TYR B CA 1
ATOM 1526 C C . TYR B 1 13 ? 7.977 17.922 -1.514 1 95.56 13 TYR B C 1
ATOM 1528 O O . TYR B 1 13 ? 6.879 18.125 -2.041 1 95.56 13 TYR B O 1
ATOM 1536 N N . VAL B 1 14 ? 8.43 16.797 -1.061 1 94.56 14 VAL B N 1
ATOM 1537 C CA . VAL B 1 14 ? 7.539 15.641 -0.908 1 94.56 14 VAL B CA 1
ATOM 1538 C C . VAL B 1 14 ? 7.559 15.164 0.543 1 94.56 14 VAL B C 1
ATOM 1540 O O . VAL B 1 14 ? 8.586 15.25 1.217 1 94.56 14 VAL B O 1
ATOM 1543 N N . ILE B 1 15 ? 6.363 14.695 1.022 1 96.31 15 ILE B N 1
ATOM 1544 C CA . ILE B 1 15 ? 6.266 14.172 2.383 1 96.31 15 ILE B CA 1
ATOM 1545 C C . ILE B 1 15 ? 5.723 12.75 2.352 1 96.31 15 ILE B C 1
ATOM 1547 O O . ILE B 1 15 ? 4.723 12.469 1.682 1 96.31 15 ILE B O 1
ATOM 1551 N N . ASP B 1 16 ? 6.414 11.859 2.959 1 94.81 16 ASP B N 1
ATOM 1552 C CA . ASP B 1 16 ? 5.898 10.523 3.23 1 94.81 16 ASP B CA 1
ATOM 1553 C C . ASP B 1 16 ? 5.312 10.438 4.637 1 94.81 16 ASP B C 1
ATOM 1555 O O . ASP B 1 16 ? 5.996 10.742 5.617 1 94.81 16 ASP B O 1
ATOM 1559 N N . VAL B 1 17 ? 4.082 10.086 4.68 1 96.38 17 VAL B N 1
ATOM 1560 C CA . VAL B 1 17 ? 3.416 9.891 5.961 1 96.38 17 VAL B CA 1
ATOM 1561 C C . VAL B 1 17 ? 3.152 8.398 6.191 1 96.38 17 VAL B C 1
ATOM 1563 O O . VAL B 1 17 ? 2.314 7.805 5.512 1 96.38 17 VAL B O 1
ATOM 1566 N N . THR B 1 18 ? 3.834 7.832 7.129 1 93.88 18 THR B N 1
ATOM 1567 C CA . THR B 1 18 ? 3.627 6.434 7.48 1 93.88 18 THR B CA 1
ATOM 1568 C C . THR B 1 18 ? 2.713 6.309 8.695 1 93.88 18 THR B C 1
ATOM 1570 O O . THR B 1 18 ? 2.971 6.914 9.734 1 93.88 18 THR B O 1
ATOM 1573 N N . THR B 1 19 ? 1.632 5.562 8.477 1 93.75 19 THR B N 1
ATOM 1574 C CA . THR B 1 19 ? 0.641 5.418 9.539 1 93.75 19 THR B CA 1
ATOM 1575 C C . THR B 1 19 ? 0.344 3.945 9.805 1 93.75 19 THR B C 1
ATOM 1577 O O . THR B 1 19 ? 0.762 3.074 9.039 1 93.75 19 THR B O 1
ATOM 1580 N N . TRP B 1 20 ? -0.274 3.641 10.914 1 87.81 20 TRP B N 1
ATOM 1581 C CA . TRP B 1 20 ? -0.729 2.287 11.211 1 87.81 20 TRP B CA 1
ATOM 1582 C C . TRP B 1 20 ? -2.078 2.307 11.914 1 87.81 20 TRP B C 1
ATOM 1584 O O . TRP B 1 20 ? -2.555 3.367 12.328 1 87.81 20 TRP B O 1
ATOM 1594 N N . GLU B 1 21 ? -2.705 1.15 11.867 1 82.38 21 GLU B N 1
ATOM 1595 C CA . GLU B 1 21 ? -3.979 0.951 12.555 1 82.38 21 GLU B CA 1
ATOM 1596 C C . GLU B 1 21 ? -3.828 -0.003 13.734 1 82.38 21 GLU B C 1
ATOM 1598 O O . GLU B 1 21 ? -2.969 -0.885 13.719 1 82.38 21 GLU B O 1
ATOM 1603 N N . ASN B 1 22 ? -4.715 0.109 14.742 1 67.19 22 ASN B N 1
ATOM 1604 C CA . ASN B 1 22 ? -4.863 -0.75 15.914 1 67.19 22 ASN B CA 1
ATOM 1605 C C . ASN B 1 22 ? -3.506 -1.186 16.453 1 67.19 22 ASN B C 1
ATOM 1607 O O . ASN B 1 22 ? -2.646 -0.348 16.734 1 67.19 22 ASN B O 1
ATOM 1611 N N . ASP B 1 23 ? -3.092 -2.457 16.531 1 62.22 23 ASP B N 1
ATOM 1612 C CA . ASP B 1 23 ? -1.939 -2.971 17.266 1 62.22 23 ASP B CA 1
ATOM 1613 C C . ASP B 1 23 ? -0.683 -2.951 16.406 1 62.22 23 ASP B C 1
ATOM 1615 O O . ASP B 1 23 ? 0.2 -3.797 16.562 1 62.22 23 ASP B O 1
ATOM 1619 N N . GLY B 1 24 ? -0.741 -1.883 15.508 1 55.5 24 GLY B N 1
ATOM 1620 C CA . GLY B 1 24 ? 0.523 -1.728 14.805 1 55.5 24 GLY B CA 1
ATOM 1621 C C . GLY B 1 24 ? 0.734 -2.768 13.719 1 55.5 24 GLY B C 1
ATOM 1622 O O . GLY B 1 24 ? 1.873 -3.102 13.391 1 55.5 24 GLY B O 1
ATOM 1623 N N . ASP B 1 25 ? -0.326 -3.363 13.141 1 62.44 25 ASP B N 1
ATOM 1624 C CA . ASP B 1 25 ? -0.092 -4.465 12.211 1 62.44 25 ASP B CA 1
ATOM 1625 C C . ASP B 1 25 ? -0.38 -4.039 10.773 1 62.44 25 ASP B C 1
ATOM 1627 O O . ASP B 1 25 ? -0.023 -4.75 9.828 1 62.44 25 ASP B O 1
ATOM 1631 N N . ASN B 1 26 ? -0.964 -2.873 10.609 1 76.44 26 ASN B N 1
ATOM 1632 C CA . ASN B 1 26 ? -1.314 -2.436 9.266 1 76.44 26 ASN B CA 1
ATOM 1633 C C . ASN B 1 26 ? -0.693 -1.081 8.938 1 76.44 26 ASN B C 1
ATOM 1635 O O . ASN B 1 26 ? -1.369 -0.053 8.992 1 76.44 26 ASN B O 1
ATOM 1639 N N . TYR B 1 27 ? 0.593 -1.184 8.469 1 81.31 27 TYR B N 1
ATOM 1640 C CA . TYR B 1 27 ? 1.309 0.04 8.125 1 81.31 27 TYR B CA 1
ATOM 1641 C C . TYR B 1 27 ? 1.019 0.457 6.688 1 81.31 27 TYR B C 1
ATOM 1643 O O . TYR B 1 27 ? 0.918 -0.391 5.797 1 81.31 27 TYR B O 1
ATOM 1651 N N . LYS B 1 28 ? 0.836 1.755 6.477 1 82.19 28 LYS B N 1
ATOM 1652 C CA . LYS B 1 28 ? 0.678 2.354 5.152 1 82.19 28 LYS B CA 1
ATOM 1653 C C . LYS B 1 28 ? 1.45 3.666 5.047 1 82.19 28 LYS B C 1
ATOM 1655 O O . LYS B 1 28 ? 1.582 4.395 6.035 1 82.19 28 LYS B O 1
ATOM 1660 N N . THR B 1 29 ? 1.977 3.904 3.926 1 88.19 29 THR B N 1
ATOM 1661 C CA . THR B 1 29 ? 2.652 5.172 3.678 1 88.19 29 THR B CA 1
ATOM 1662 C C . THR B 1 29 ? 1.978 5.934 2.541 1 88.19 29 THR B C 1
ATOM 1664 O O . THR B 1 29 ? 1.679 5.359 1.493 1 88.19 29 THR B O 1
ATOM 1667 N N . LYS B 1 30 ? 1.659 7.164 2.818 1 90.5 30 LYS B N 1
ATOM 1668 C CA . LYS B 1 30 ? 1.127 8.062 1.803 1 90.5 30 LYS B CA 1
ATOM 1669 C C . LYS B 1 30 ? 2.131 9.164 1.464 1 90.5 30 LYS B C 1
ATOM 1671 O O . LYS B 1 30 ? 2.764 9.734 2.357 1 90.5 30 LYS B O 1
ATOM 1676 N N . THR B 1 31 ? 2.264 9.398 0.162 1 91.31 31 THR B N 1
ATOM 1677 C CA . THR B 1 31 ? 3.166 10.453 -0.294 1 91.31 31 THR B CA 1
ATOM 1678 C C . THR B 1 31 ? 2.383 11.695 -0.706 1 91.31 31 THR B C 1
ATOM 1680 O O . THR B 1 31 ? 1.431 11.609 -1.484 1 91.31 31 THR B O 1
ATOM 1683 N N . LEU B 1 32 ? 2.768 12.773 -0.17 1 93.62 32 LEU B N 1
ATOM 1684 C CA . LEU B 1 32 ? 2.191 14.062 -0.528 1 93.62 32 LEU B CA 1
ATOM 1685 C C . LEU B 1 32 ? 3.133 14.844 -1.438 1 93.62 32 LEU B C 1
ATOM 1687 O O . LEU B 1 32 ? 4.297 15.062 -1.092 1 93.62 32 LEU B O 1
ATOM 1691 N N . PHE B 1 33 ? 2.596 15.273 -2.518 1 91 33 PHE B N 1
ATOM 1692 C CA . PHE B 1 33 ? 3.379 16.047 -3.48 1 91 33 PHE B CA 1
ATOM 1693 C C . PHE B 1 33 ? 2.969 17.516 -3.465 1 91 33 PHE B C 1
ATOM 1695 O O . PHE B 1 33 ? 1.942 17.875 -2.883 1 91 33 PHE B O 1
ATOM 1702 N N . GLY B 1 34 ? 3.785 18.312 -4.066 1 88.19 34 GLY B N 1
ATOM 1703 C CA . GLY B 1 34 ? 3.443 19.719 -4.211 1 88.19 34 GLY B CA 1
ATOM 1704 C C . GLY B 1 34 ? 3.508 20.484 -2.9 1 88.19 34 GLY B C 1
ATOM 1705 O O . GLY B 1 34 ? 2.742 21.422 -2.688 1 88.19 34 GLY B O 1
ATOM 1706 N N . VAL B 1 35 ? 4.344 20.016 -2.072 1 95.12 35 VAL B N 1
ATOM 1707 C CA . VAL B 1 35 ? 4.5 20.672 -0.777 1 95.12 35 VAL B CA 1
ATOM 1708 C C . VAL B 1 35 ? 5.496 21.828 -0.897 1 95.12 35 VAL B C 1
ATOM 1710 O O . VAL B 1 35 ? 6.551 21.688 -1.52 1 95.12 35 VAL B O 1
ATOM 1713 N N . GLU B 1 36 ? 5.105 22.922 -0.312 1 94.31 36 GLU B N 1
ATOM 1714 C CA . GLU B 1 36 ? 6.02 24.062 -0.249 1 94.31 36 GLU B CA 1
ATOM 1715 C C . GLU B 1 36 ? 6.812 24.062 1.055 1 94.31 36 GLU B C 1
ATOM 1717 O O . GLU B 1 36 ? 6.371 23.5 2.057 1 94.31 36 GLU B O 1
ATOM 1722 N N . GLU B 1 37 ? 7.938 24.734 0.969 1 94.69 37 GLU B N 1
ATOM 1723 C CA . GLU B 1 37 ? 8.859 24.734 2.102 1 94.69 37 GLU B CA 1
ATOM 1724 C C . GLU B 1 37 ? 8.164 25.188 3.379 1 94.69 37 GLU B C 1
ATOM 1726 O O . GLU B 1 37 ? 8.305 24.562 4.43 1 94.69 37 GLU B O 1
ATOM 1731 N N . HIS B 1 38 ? 7.383 26.172 3.277 1 95 38 HIS B N 1
ATOM 1732 C CA . HIS B 1 38 ? 6.773 26.766 4.461 1 95 38 HIS B CA 1
ATOM 1733 C C . HIS B 1 38 ? 5.688 25.859 5.035 1 95 38 HIS B C 1
ATOM 1735 O O . HIS B 1 38 ? 5.234 26.062 6.164 1 95 38 HIS B O 1
ATOM 1741 N N . GLU B 1 39 ? 5.305 24.906 4.25 1 97.5 39 GLU B N 1
ATOM 1742 C CA . GLU B 1 39 ? 4.242 24.016 4.695 1 97.5 39 GLU B CA 1
ATOM 1743 C C . GLU B 1 39 ? 4.797 22.859 5.535 1 97.5 39 GLU B C 1
ATOM 1745 O O . GLU B 1 39 ? 4.047 22.172 6.227 1 97.5 39 GLU B O 1
ATOM 1750 N N . LEU B 1 40 ? 6.062 22.594 5.461 1 97.69 40 LEU B N 1
ATOM 1751 C CA . LEU B 1 40 ? 6.652 21.453 6.141 1 97.69 40 LEU B CA 1
ATOM 1752 C C . LEU B 1 40 ? 6.355 21.5 7.637 1 97.69 40 LEU B C 1
ATOM 1754 O O . LEU B 1 40 ? 5.871 20.516 8.203 1 97.69 40 LEU B O 1
ATOM 1758 N N . GLN B 1 41 ? 6.574 22.672 8.18 1 97.88 41 GLN B N 1
ATOM 1759 C CA . GLN B 1 41 ? 6.359 22.781 9.617 1 97.88 41 GLN B CA 1
ATOM 1760 C C . GLN B 1 41 ? 4.871 22.719 9.961 1 97.88 41 GLN B C 1
ATOM 1762 O O . GLN B 1 41 ? 4.496 22.25 11.031 1 97.88 41 GLN B O 1
ATOM 1767 N N . GLN B 1 42 ? 4.078 23.188 9.047 1 98.5 42 GLN B N 1
ATOM 1768 C CA . GLN B 1 42 ? 2.639 23.125 9.281 1 98.5 42 GLN B CA 1
ATOM 1769 C C . GLN B 1 42 ? 2.146 21.672 9.25 1 98.5 42 GLN B C 1
ATOM 1771 O O . GLN B 1 42 ? 1.326 21.281 10.078 1 98.5 42 GLN B O 1
ATOM 1776 N N . PHE B 1 43 ? 2.727 20.922 8.336 1 98.62 43 PHE B N 1
ATOM 1777 C CA . PHE B 1 43 ? 2.412 19.5 8.305 1 98.62 43 PHE B CA 1
ATOM 1778 C C . PHE B 1 43 ? 2.9 18.812 9.578 1 98.62 43 PHE B C 1
ATOM 1780 O O . PHE B 1 43 ? 2.207 17.953 10.125 1 98.62 43 PHE B O 1
ATOM 1787 N N . LYS B 1 44 ? 4.086 19.172 9.969 1 98.31 44 LYS B N 1
ATOM 1788 C CA . LYS B 1 44 ? 4.621 18.609 11.211 1 98.31 44 LYS B CA 1
ATOM 1789 C C . LYS B 1 44 ? 3.688 18.875 12.383 1 98.31 44 LYS B C 1
ATOM 1791 O O . LYS B 1 44 ? 3.365 17.969 13.148 1 98.31 44 LYS B O 1
ATOM 1796 N N . TYR B 1 45 ? 3.242 20.094 12.484 1 98.38 45 TYR B N 1
ATOM 1797 C CA . TYR B 1 45 ? 2.326 20.484 13.555 1 98.38 45 TYR B CA 1
ATOM 1798 C C . TYR B 1 45 ? 1.035 19.672 13.484 1 98.38 45 TYR B C 1
ATOM 1800 O O . TYR B 1 45 ? 0.603 19.094 14.492 1 98.38 45 TYR B O 1
ATOM 1808 N N . LEU B 1 46 ? 0.466 19.656 12.312 1 98.69 46 LEU B N 1
ATOM 1809 C CA . LEU B 1 46 ? -0.81 18.969 12.125 1 98.69 46 LEU B CA 1
ATOM 1810 C C . LEU B 1 46 ? -0.686 17.5 12.461 1 98.69 46 LEU B C 1
ATOM 1812 O O . LEU B 1 46 ? -1.479 16.953 13.234 1 98.69 46 LEU B O 1
ATOM 1816 N N . LEU B 1 47 ? 0.346 16.859 11.906 1 98.5 47 LEU B N 1
ATOM 1817 C CA . LEU B 1 47 ? 0.444 15.414 11.945 1 98.5 47 LEU B CA 1
ATOM 1818 C C . LEU B 1 47 ? 0.832 14.938 13.344 1 98.5 47 LEU B C 1
ATOM 1820 O O . LEU B 1 47 ? 0.523 13.805 13.727 1 98.5 47 LEU B O 1
ATOM 1824 N N . LYS B 1 48 ? 1.463 15.758 14.086 1 97.81 48 LYS B N 1
ATOM 1825 C CA . LYS B 1 48 ? 1.797 15.43 15.469 1 97.81 48 LYS B CA 1
ATOM 1826 C C . LYS B 1 48 ? 0.546 15.078 16.266 1 97.81 48 LYS B C 1
ATOM 1828 O O . LYS B 1 48 ? 0.592 14.219 17.156 1 97.81 48 LYS B O 1
ATOM 1833 N N . LYS B 1 49 ? -0.574 15.664 15.945 1 98.06 49 LYS B N 1
ATOM 1834 C CA . LYS B 1 49 ? -1.825 15.492 16.672 1 98.06 49 LYS B CA 1
ATOM 1835 C C . LYS B 1 49 ? -2.34 14.062 16.562 1 98.06 49 LYS B C 1
ATOM 1837 O O . LYS B 1 49 ? -3.191 13.641 17.344 1 98.06 49 LYS B O 1
ATOM 1842 N N . PHE B 1 50 ? -1.775 13.344 15.656 1 97.62 50 PHE B N 1
ATOM 1843 C CA . PHE B 1 50 ? -2.359 12.039 15.367 1 97.62 50 PHE B CA 1
ATOM 1844 C C . PHE B 1 50 ? -1.394 10.914 15.734 1 97.62 50 PHE B C 1
ATOM 1846 O O . PHE B 1 50 ? -1.479 9.812 15.188 1 97.62 50 PHE B O 1
ATOM 1853 N N . LYS B 1 51 ? -0.45 11.211 16.531 1 95.12 51 LYS B N 1
ATOM 1854 C CA . LYS B 1 51 ? 0.203 10.133 17.266 1 95.12 51 LYS B CA 1
ATOM 1855 C C . LYS B 1 51 ? -0.808 9.344 18.094 1 95.12 51 LYS B C 1
ATOM 1857 O O . LYS B 1 51 ? -1.973 9.734 18.203 1 95.12 51 LYS B O 1
ATOM 1862 N N . SER B 1 52 ? -0.396 8.305 18.594 1 92.69 52 SER B N 1
ATOM 1863 C CA . SER B 1 52 ? -1.35 7.461 19.312 1 92.69 52 SER B CA 1
ATOM 1864 C C . SER B 1 52 ? -1.945 8.195 20.5 1 92.69 52 SER B C 1
ATOM 1866 O O . SER B 1 52 ? -1.215 8.766 21.312 1 92.69 52 SER B O 1
ATOM 1868 N N . ARG B 1 53 ? -3.211 8.094 20.641 1 91.5 53 ARG B N 1
ATOM 1869 C CA . ARG B 1 53 ? -3.879 8.742 21.766 1 91.5 53 ARG B CA 1
ATOM 1870 C C . ARG B 1 53 ? -3.445 8.117 23.078 1 91.5 53 ARG B C 1
ATOM 1872 O O . ARG B 1 53 ? -3.516 8.758 24.125 1 91.5 53 ARG B O 1
ATOM 1879 N N . HIS B 1 54 ? -2.975 6.914 23.078 1 89.44 54 HIS B N 1
ATOM 1880 C CA . HIS B 1 54 ? -2.545 6.207 24.281 1 89.44 54 HIS B CA 1
ATOM 1881 C C . HIS B 1 54 ? -1.222 6.762 24.797 1 89.44 54 HIS B C 1
ATOM 1883 O O . HIS B 1 54 ? -0.834 6.488 25.938 1 89.44 54 HIS B O 1
ATOM 1889 N N . SER B 1 55 ? -0.591 7.473 24 1 88.12 55 SER B N 1
ATOM 1890 C CA . SER B 1 55 ? 0.66 8.102 24.406 1 88.12 55 SER B CA 1
ATOM 1891 C C . SER B 1 55 ? 0.436 9.547 24.844 1 88.12 55 SER B C 1
ATOM 1893 O O . SER B 1 55 ? 1.393 10.305 25.016 1 88.12 55 SER B O 1
ATOM 1895 N N . SER B 1 56 ? -0.8 9.875 24.906 1 86.69 56 SER B N 1
ATOM 1896 C CA . SER B 1 56 ? -1.146 11.242 25.297 1 86.69 56 SER B CA 1
ATOM 1897 C C . SER B 1 56 ? -0.663 11.562 26.703 1 86.69 56 SER B C 1
ATOM 1899 O O . SER B 1 56 ? -0.632 10.688 27.562 1 86.69 56 SER B O 1
ATOM 1901 N N . THR B 1 57 ? -0.28 12.75 26.781 1 87.62 57 THR B N 1
ATOM 1902 C CA . THR B 1 57 ? 0.024 13.312 28.094 1 87.62 57 THR B CA 1
ATOM 1903 C C . THR B 1 57 ? -0.942 14.438 28.438 1 87.62 57 THR B C 1
ATOM 1905 O O . THR B 1 57 ? -1.834 14.766 27.641 1 87.62 57 THR B O 1
ATOM 1908 N N . LYS B 1 58 ? -0.718 14.93 29.672 1 80.81 58 LYS B N 1
ATOM 1909 C CA . LYS B 1 58 ? -1.538 16.062 30.078 1 80.81 58 LYS B CA 1
ATOM 1910 C C . LYS B 1 58 ? -1.317 17.25 29.156 1 80.81 58 LYS B C 1
ATOM 1912 O O . LYS B 1 58 ? -2.262 17.969 28.828 1 80.81 58 LYS B O 1
ATOM 1917 N N . ALA B 1 59 ? -0.186 17.406 28.688 1 84.5 59 ALA B N 1
ATOM 1918 C CA . ALA B 1 59 ? 0.188 18.547 27.844 1 84.5 59 ALA B CA 1
ATOM 1919 C C . ALA B 1 59 ? -0.15 18.281 26.391 1 84.5 59 ALA B C 1
ATOM 1921 O O . ALA B 1 59 ? -0.534 19.203 25.656 1 84.5 59 ALA B O 1
ATOM 1922 N N . ASP B 1 60 ? -0.034 17.031 26.078 1 90.06 60 ASP B N 1
ATOM 1923 C CA . ASP B 1 60 ? -0.212 16.703 24.672 1 90.06 60 ASP B CA 1
ATOM 1924 C C . ASP B 1 60 ? -1.326 15.672 24.484 1 90.06 60 ASP B C 1
ATOM 1926 O O . ASP B 1 60 ? -1.14 14.492 24.781 1 90.06 60 ASP B O 1
ATOM 1930 N N . ARG B 1 61 ? -2.369 16.125 23.969 1 93.38 61 ARG B N 1
ATOM 1931 C CA . ARG B 1 61 ? -3.48 15.227 23.688 1 93.38 61 ARG B CA 1
ATOM 1932 C C . ARG B 1 61 ? -3.471 14.797 22.219 1 93.38 61 ARG B C 1
ATOM 1934 O O . ARG B 1 61 ? -3.762 15.602 21.328 1 93.38 61 ARG B O 1
ATOM 1941 N N . TYR B 1 62 ? -3.209 13.555 22.016 1 96.31 62 TYR B N 1
ATOM 1942 C CA . TYR B 1 62 ? -3.146 13.023 20.656 1 96.31 62 TYR B CA 1
ATOM 1943 C C . TYR B 1 62 ? -4.473 12.383 20.266 1 96.31 62 TYR B C 1
ATOM 1945 O O . TYR B 1 62 ? -5.281 12.039 21.125 1 96.31 62 TYR B O 1
ATOM 1953 N N . CYS B 1 63 ? -4.688 12.227 18.953 1 96.31 63 CYS B N 1
ATOM 1954 C CA . CYS B 1 63 ? -6.004 11.812 18.5 1 96.31 63 CYS B CA 1
ATOM 1955 C C . CYS B 1 63 ? -5.91 10.555 17.641 1 96.31 63 CYS B C 1
ATOM 1957 O O . CYS B 1 63 ? -6.934 9.969 17.266 1 96.31 63 CYS B O 1
ATOM 1959 N N . GLY B 1 64 ? -4.688 10.102 17.344 1 94.06 64 GLY B N 1
ATOM 1960 C CA . GLY B 1 64 ? -4.539 8.875 16.578 1 94.06 64 GLY B CA 1
ATOM 1961 C C . GLY B 1 64 ? -5.074 7.648 17.281 1 94.06 64 GLY B C 1
ATOM 1962 O O . GLY B 1 64 ? -4.973 7.539 18.5 1 94.06 64 GLY B O 1
ATOM 1963 N N . ASN B 1 65 ? -5.609 6.723 16.516 1 91.19 65 ASN B N 1
ATOM 1964 C CA . ASN B 1 65 ? -6.211 5.496 17.031 1 91.19 65 ASN B CA 1
ATOM 1965 C C . ASN B 1 65 ? -7.574 5.762 17.672 1 91.19 65 ASN B C 1
ATOM 1967 O O . ASN B 1 65 ? -8.031 4.996 18.516 1 91.19 65 ASN B O 1
ATOM 1971 N N . GLY B 1 66 ? -8.164 6.855 17.438 1 91 66 GLY B N 1
ATOM 1972 C CA . GLY B 1 66 ? -9.516 7.195 17.844 1 91 66 GLY B CA 1
ATOM 1973 C C . GLY B 1 66 ? -10.461 7.375 16.672 1 91 66 GLY B C 1
ATOM 1974 O O . GLY B 1 66 ? -10.039 7.348 15.516 1 91 66 GLY B O 1
ATOM 1975 N N . LEU B 1 67 ? -11.688 7.531 17 1 93.25 67 LEU B N 1
ATOM 1976 C CA . LEU B 1 67 ? -12.68 7.875 15.984 1 93.25 67 LEU B CA 1
ATOM 1977 C C . LEU B 1 67 ? -12.766 9.391 15.805 1 93.25 67 LEU B C 1
ATOM 1979 O O . LEU B 1 67 ? -12.703 10.141 16.781 1 93.25 67 LEU B O 1
ATOM 1983 N N . PHE B 1 68 ? -12.914 9.789 14.547 1 95.94 68 PHE B N 1
ATOM 1984 C CA . PHE B 1 68 ? -13.047 11.219 14.289 1 95.94 68 PHE B CA 1
ATOM 1985 C C . PHE B 1 68 ? -14.219 11.805 15.07 1 95.94 68 PHE B C 1
ATOM 1987 O O . PHE B 1 68 ? -14.109 12.875 15.664 1 95.94 68 PHE B O 1
ATOM 1994 N N . SER B 1 69 ? -15.281 11.109 15.117 1 94.5 69 SER B N 1
ATOM 1995 C CA . SER B 1 69 ? -16.5 11.57 15.781 1 94.5 69 SER B CA 1
ATOM 1996 C C . SER B 1 69 ? -16.266 11.805 17.266 1 94.5 69 SER B C 1
ATOM 1998 O O . SER B 1 69 ? -16.922 12.641 17.875 1 94.5 69 SER B O 1
ATOM 2000 N N . GLU B 1 70 ? -15.289 11.141 17.812 1 94.44 70 GLU B N 1
ATOM 2001 C CA . GLU B 1 70 ? -14.977 11.273 19.234 1 94.44 70 GLU B CA 1
ATOM 2002 C C . GLU B 1 70 ? -13.883 12.32 19.453 1 94.44 70 GLU B C 1
ATOM 2004 O O . GLU B 1 70 ? -13.742 12.852 20.562 1 94.44 70 GLU B O 1
ATOM 2009 N N . GLN B 1 71 ? -13.164 12.578 18.422 1 95.81 71 GLN B N 1
ATOM 2010 C CA . GLN B 1 71 ? -11.969 13.391 18.578 1 95.81 71 GLN B CA 1
ATOM 2011 C C . GLN B 1 71 ? -12.141 14.766 17.938 1 95.81 71 GLN B C 1
ATOM 2013 O O . GLN B 1 71 ? -11.289 15.641 18.094 1 95.81 71 GLN B O 1
ATOM 2018 N N . GLU B 1 72 ? -13.219 14.977 17.219 1 97 72 GLU B N 1
ATOM 2019 C CA . GLU B 1 72 ? -13.344 16.125 16.312 1 97 72 GLU B CA 1
ATOM 2020 C C . GLU B 1 72 ? -13.188 17.438 17.062 1 97 72 GLU B C 1
ATOM 2022 O O . GLU B 1 72 ? -12.523 18.359 16.578 1 97 72 GLU B O 1
ATOM 2027 N N . LEU B 1 73 ? -13.781 17.562 18.281 1 96.25 73 LEU B N 1
ATOM 2028 C CA . LEU B 1 73 ? -13.703 18.812 19.016 1 96.25 73 LEU B CA 1
ATOM 2029 C C . LEU B 1 73 ? -12.266 19.141 19.391 1 96.25 73 LEU B C 1
ATOM 2031 O O . LEU B 1 73 ? -11.836 20.297 19.328 1 96.25 73 LEU B O 1
ATOM 2035 N N . PHE B 1 74 ? -11.5 18.156 19.812 1 96.12 74 PHE B N 1
ATOM 2036 C CA . PHE B 1 74 ? -10.094 18.344 20.141 1 96.12 74 PHE B CA 1
ATOM 2037 C C . PHE B 1 74 ? -9.289 18.766 18.922 1 96.12 74 PHE B C 1
ATOM 2039 O O . PHE B 1 74 ? -8.367 19.578 19.016 1 96.12 74 PHE B O 1
ATOM 2046 N N . ILE B 1 75 ? -9.656 18.234 17.812 1 98.19 75 ILE B N 1
ATOM 2047 C CA . ILE B 1 75 ? -8.969 18.531 16.562 1 98.19 75 ILE B CA 1
ATOM 2048 C C . ILE B 1 75 ? -9.242 19.984 16.156 1 98.19 75 ILE B C 1
ATOM 2050 O O . ILE B 1 75 ? -8.32 20.719 15.789 1 98.19 75 ILE B O 1
ATOM 2054 N N . TYR B 1 76 ? -10.516 20.344 16.297 1 98.44 76 TYR B N 1
ATOM 2055 C CA . TYR B 1 76 ? -10.867 21.719 15.945 1 98.44 76 TYR B CA 1
ATOM 2056 C C . TYR B 1 76 ? -10.141 22.719 16.828 1 98.44 76 TYR B C 1
ATOM 2058 O O . TYR B 1 76 ? -9.602 23.719 16.344 1 98.44 76 TYR B O 1
ATOM 2066 N N . GLU B 1 77 ? -10.117 22.422 18.062 1 97.69 77 GLU B N 1
ATOM 2067 C CA . GLU B 1 77 ? -9.406 23.281 19 1 97.69 77 GLU B CA 1
ATOM 2068 C C . GLU B 1 77 ? -7.926 23.375 18.656 1 97.69 77 GLU B C 1
ATOM 2070 O O . GLU B 1 77 ? -7.344 24.469 18.688 1 97.69 77 GLU B O 1
ATOM 2075 N N . TYR B 1 78 ? -7.395 22.328 18.359 1 98.31 78 TYR B N 1
ATOM 2076 C CA . TYR B 1 78 ? -5.98 22.25 18.016 1 98.31 78 TYR B CA 1
ATOM 2077 C C . TYR B 1 78 ? -5.688 23.078 16.766 1 98.31 78 TYR B C 1
ATOM 2079 O O . TYR B 1 78 ? -4.672 23.766 16.688 1 98.31 78 TYR B O 1
ATOM 2087 N N . LEU B 1 79 ? -6.574 22.984 15.789 1 98.69 79 LEU B N 1
ATOM 2088 C CA . LEU B 1 79 ? -6.422 23.75 14.562 1 98.69 79 LEU B CA 1
ATOM 2089 C C . LEU B 1 79 ? -6.535 25.25 14.836 1 98.69 79 LEU B C 1
ATOM 2091 O O . LEU B 1 79 ? -5.758 26.047 14.305 1 98.69 79 LEU B O 1
ATOM 2095 N N . VAL B 1 80 ? -7.484 25.547 15.656 1 98.56 80 VAL B N 1
ATOM 2096 C CA . VAL B 1 80 ? -7.652 26.938 16.047 1 98.56 80 VAL B CA 1
ATOM 2097 C C . VAL B 1 80 ? -6.391 27.438 16.75 1 98.56 80 VAL B C 1
ATOM 2099 O O . VAL B 1 80 ? -5.859 28.5 16.406 1 98.56 80 VAL B O 1
ATOM 2102 N N . GLU B 1 81 ? -5.93 26.656 17.656 1 98.06 81 GLU B N 1
ATOM 2103 C CA . GLU B 1 81 ? -4.703 27.016 18.375 1 98.06 81 GLU B CA 1
ATOM 2104 C C . GLU B 1 81 ? -3.543 27.219 17.406 1 98.06 81 GLU B C 1
ATOM 2106 O O . GLU B 1 81 ? -2.785 28.188 17.531 1 98.06 81 GLU B O 1
ATOM 2111 N N . GLY B 1 82 ? -3.418 26.406 16.484 1 98.31 82 GLY B N 1
ATOM 2112 C CA . GLY B 1 82 ? -2.354 26.516 15.5 1 98.31 82 GLY B CA 1
ATOM 2113 C C . GLY B 1 82 ? -2.447 27.781 14.664 1 98.31 82 GLY B C 1
ATOM 2114 O O . GLY B 1 82 ? -1.432 28.422 14.383 1 98.31 82 GLY B O 1
ATOM 2115 N N . LEU B 1 83 ? -3.617 28.078 14.305 1 98.69 83 LEU B N 1
ATOM 2116 C CA . LEU B 1 83 ? -3.84 29.266 13.492 1 98.69 83 LEU B CA 1
ATOM 2117 C C . LEU B 1 83 ? -3.523 30.531 14.281 1 98.69 83 LEU B C 1
ATOM 2119 O O . LEU B 1 83 ? -2.898 31.453 13.758 1 98.69 83 LEU B O 1
ATOM 2123 N N . PHE B 1 84 ? -3.846 30.562 15.484 1 98.25 84 PHE B N 1
ATOM 2124 C CA . PHE B 1 84 ? -3.732 31.781 16.266 1 98.25 84 PHE B CA 1
ATOM 2125 C C . PHE B 1 84 ? -2.369 31.875 16.938 1 98.25 84 PHE B C 1
ATOM 2127 O O . PHE B 1 84 ? -1.988 32.938 17.453 1 98.25 84 PHE B O 1
ATOM 2134 N N . SER B 1 85 ? -1.621 30.828 16.938 1 97.25 85 SER B N 1
ATOM 2135 C CA . SER B 1 85 ? -0.246 30.844 17.422 1 97.25 85 SER B CA 1
ATOM 2136 C C . SER B 1 85 ? 0.75 30.859 16.266 1 97.25 85 SER B C 1
ATOM 2138 O O . SER B 1 85 ? 1.952 30.672 16.469 1 97.25 85 SER B O 1
ATOM 2140 N N . ASP B 1 86 ? 0.353 30.969 15.047 1 96.56 86 ASP B N 1
ATOM 2141 C CA . ASP B 1 86 ? 1.157 31.109 13.836 1 96.56 86 ASP B CA 1
ATOM 2142 C C . ASP B 1 86 ? 1.917 29.812 13.547 1 96.56 86 ASP B C 1
ATOM 2144 O O . ASP B 1 86 ? 3.016 29.844 12.984 1 96.56 86 ASP B O 1
ATOM 2148 N N . GLN B 1 87 ? 1.365 28.75 13.992 1 97.81 87 GLN B N 1
ATOM 2149 C CA . GLN B 1 87 ? 1.89 27.438 13.625 1 97.81 87 GLN B CA 1
ATOM 2150 C C . GLN B 1 87 ? 1.233 26.922 12.344 1 97.81 87 GLN B C 1
ATOM 2152 O O . GLN B 1 87 ? 1.788 26.062 11.664 1 97.81 87 GLN B O 1
ATOM 2157 N N . LEU B 1 88 ? 0.054 27.422 12.156 1 98.5 88 LEU B N 1
ATOM 2158 C CA . LEU B 1 88 ? -0.697 27.172 10.93 1 98.5 88 LEU B CA 1
ATOM 2159 C C . LEU B 1 88 ? -1.113 28.484 10.273 1 98.5 88 LEU B C 1
ATOM 2161 O O . LEU B 1 88 ? -1.304 29.5 10.961 1 98.5 88 LEU B O 1
ATOM 2165 N N . TYR B 1 89 ? -1.27 28.406 8.945 1 98.19 89 TYR B N 1
ATOM 2166 C CA . TYR B 1 89 ? -1.734 29.578 8.211 1 98.19 89 TYR B CA 1
ATOM 2167 C C . TYR B 1 89 ? -3.016 29.266 7.445 1 98.19 89 TYR B C 1
ATOM 2169 O O . TYR B 1 89 ? -3.258 28.125 7.062 1 98.19 89 TYR B O 1
ATOM 2177 N N . PRO B 1 90 ? -3.771 30.297 7.23 1 98.38 90 PRO B N 1
ATOM 2178 C CA . PRO B 1 90 ? -5.047 30.078 6.535 1 98.38 90 PRO B CA 1
ATOM 2179 C C . PRO B 1 90 ? -4.871 29.438 5.168 1 98.38 90 PRO B C 1
ATOM 2181 O O . PRO B 1 90 ? -5.695 28.609 4.762 1 98.38 90 PRO B O 1
ATOM 2184 N N . GLU B 1 91 ? -3.818 29.719 4.5 1 97.81 91 GLU B N 1
ATOM 2185 C CA . GLU B 1 91 ? -3.576 29.141 3.18 1 97.81 91 GLU B CA 1
ATOM 2186 C C . GLU B 1 91 ? -3.389 27.625 3.264 1 97.81 91 GLU B C 1
ATOM 2188 O O . GLU B 1 91 ? -3.811 26.891 2.367 1 97.81 91 GLU B O 1
ATOM 2193 N N . PHE B 1 92 ? -2.814 27.234 4.305 1 98.44 92 PHE B N 1
ATOM 2194 C CA . PHE B 1 92 ? -2.615 25.812 4.543 1 98.44 92 PHE B CA 1
ATOM 2195 C C . PHE B 1 92 ? -3.947 25.109 4.789 1 98.44 92 PHE B C 1
ATOM 2197 O O . PHE B 1 92 ? -4.203 24.047 4.234 1 98.44 92 PHE B O 1
ATOM 2204 N N . ILE B 1 93 ? -4.785 25.719 5.586 1 98.81 93 ILE B N 1
ATOM 2205 C CA . ILE B 1 93 ? -6.105 25.172 5.883 1 98.81 93 ILE B CA 1
ATOM 2206 C C . ILE B 1 93 ? -6.922 25.078 4.594 1 98.81 93 ILE B C 1
ATOM 2208 O O . ILE B 1 93 ? -7.621 24.078 4.371 1 98.81 93 ILE B O 1
ATOM 2212 N N . LYS B 1 94 ? -6.785 26.125 3.832 1 98.44 94 LYS B N 1
ATOM 2213 C CA . LYS B 1 94 ? -7.48 26.094 2.549 1 98.44 94 LYS B CA 1
ATOM 2214 C C . LYS B 1 94 ? -6.977 24.953 1.672 1 98.44 94 LYS B C 1
ATOM 2216 O O . LYS B 1 94 ? -7.77 24.234 1.056 1 98.44 94 LYS B O 1
ATOM 2221 N N . LYS B 1 95 ? -5.746 24.766 1.637 1 97.25 95 LYS B N 1
ATOM 2222 C CA . LYS B 1 95 ? -5.137 23.734 0.801 1 97.25 95 LYS B CA 1
ATOM 2223 C C . LYS B 1 95 ? -5.531 22.344 1.276 1 97.25 95 LYS B C 1
ATOM 2225 O O . LYS B 1 95 ? -5.91 21.484 0.471 1 97.25 95 LYS B O 1
ATOM 2230 N N . VAL B 1 96 ? -5.473 22.109 2.578 1 97.88 96 VAL B N 1
ATOM 2231 C CA . VAL B 1 96 ? -5.609 20.766 3.141 1 97.88 96 VAL B CA 1
ATOM 2232 C C . VAL B 1 96 ? -7.086 20.438 3.33 1 97.88 96 VAL B C 1
ATOM 2234 O O . VAL B 1 96 ? -7.508 19.297 3.09 1 97.88 96 VAL B O 1
ATOM 2237 N N . PHE B 1 97 ? -7.891 21.438 3.682 1 98.56 97 PHE B N 1
ATOM 2238 C CA . PHE B 1 97 ? -9.258 21.125 4.078 1 98.56 97 PHE B CA 1
ATOM 2239 C C . PHE B 1 97 ? -10.258 21.828 3.178 1 98.56 97 PHE B C 1
ATOM 2241 O O . PHE B 1 97 ? -11.469 21.625 3.303 1 98.56 97 PHE B O 1
ATOM 2248 N N . ASP B 1 98 ? -9.789 22.719 2.348 1 98.19 98 ASP B N 1
ATOM 2249 C CA . ASP B 1 98 ? -10.633 23.5 1.446 1 98.19 98 ASP B CA 1
ATOM 2250 C C . ASP B 1 98 ? -11.586 24.391 2.227 1 98.19 98 ASP B C 1
ATOM 2252 O O . ASP B 1 98 ? -12.781 24.453 1.927 1 98.19 98 ASP B O 1
ATOM 2256 N N . ILE B 1 99 ? -11.055 25 3.264 1 98.44 99 ILE B N 1
ATOM 2257 C CA . ILE B 1 99 ? -11.812 25.922 4.09 1 98.44 99 ILE B CA 1
ATOM 2258 C C . ILE B 1 99 ? -11.125 27.297 4.09 1 98.44 99 ILE B C 1
ATOM 2260 O O . ILE B 1 99 ? -9.938 27.391 4.391 1 98.44 99 ILE B O 1
ATOM 2264 N N . GLU B 1 100 ? -11.828 28.281 3.723 1 98.44 100 GLU B N 1
ATOM 2265 C CA . GLU B 1 100 ? -11.32 29.641 3.818 1 98.44 100 GLU B CA 1
ATOM 2266 C C . GLU B 1 100 ? -11.484 30.188 5.23 1 98.44 100 GLU B C 1
ATOM 2268 O O . GLU B 1 100 ? -12.594 30.203 5.77 1 98.44 100 GLU B O 1
ATOM 2273 N N . VAL B 1 101 ? -10.414 30.625 5.777 1 98.19 101 VAL B N 1
ATOM 2274 C CA . VAL B 1 101 ? -10.453 31.109 7.148 1 98.19 101 VAL B CA 1
ATOM 2275 C C . VAL B 1 101 ? -10.078 32.594 7.184 1 98.19 101 VAL B C 1
ATOM 2277 O O . VAL B 1 101 ? -9.086 33 6.582 1 98.19 101 VAL B O 1
ATOM 2280 N N . ASP B 1 102 ? -10.891 33.344 7.82 1 97.94 102 ASP B N 1
ATOM 2281 C CA . ASP B 1 102 ? -10.609 34.719 8.141 1 97.94 102 ASP B CA 1
ATOM 2282 C C . ASP B 1 102 ? -10.305 34.906 9.625 1 97.94 102 ASP B C 1
ATOM 2284 O O . ASP B 1 102 ? -11.18 34.719 10.477 1 97.94 102 ASP B O 1
ATOM 2288 N N . LEU B 1 103 ? -9.094 35.281 9.914 1 97.38 103 LEU B N 1
ATOM 2289 C CA . LEU B 1 103 ? -8.648 35.344 11.297 1 97.38 103 LEU B CA 1
ATOM 2290 C C . LEU B 1 103 ? -9.023 36.688 11.93 1 97.38 103 LEU B C 1
ATOM 2292 O O . LEU B 1 103 ? -8.914 36.844 13.148 1 97.38 103 LEU B O 1
ATOM 2296 N N . GLY B 1 104 ? -9.422 37.562 11.195 1 95.25 104 GLY B N 1
ATOM 2297 C CA . GLY B 1 104 ? -9.742 38.875 11.734 1 95.25 104 GLY B CA 1
ATOM 2298 C C . GLY B 1 104 ? -8.578 39.531 12.477 1 95.25 104 GLY B C 1
ATOM 2299 O O . GLY B 1 104 ? -7.465 39.594 11.961 1 95.25 104 GLY B O 1
ATOM 2300 N N . ASN B 1 105 ? -8.836 40.156 13.758 1 94.81 105 ASN B N 1
ATOM 2301 C CA . ASN B 1 105 ? -7.789 40.781 14.578 1 94.81 105 ASN B CA 1
ATOM 2302 C C . ASN B 1 105 ? -7.262 39.781 15.625 1 94.81 105 ASN B C 1
ATOM 2304 O O . ASN B 1 105 ? -6.695 40.219 16.641 1 94.81 105 ASN B O 1
ATOM 2308 N N . LYS B 1 106 ? -7.621 38.469 15.453 1 94.38 106 LYS B N 1
ATOM 2309 C CA . LYS B 1 106 ? -7.188 37.375 16.328 1 94.38 106 LYS B CA 1
ATOM 2310 C C . LYS B 1 106 ? -7.652 37.625 17.766 1 94.38 106 LYS B C 1
ATOM 2312 O O . LYS B 1 106 ? -6.879 37.438 18.703 1 94.38 106 LYS B O 1
ATOM 2317 N N . SER B 1 107 ? -8.883 38.125 17.828 1 94.31 107 SER B N 1
ATOM 2318 C CA . SER B 1 107 ? -9.516 38.25 19.141 1 94.31 107 SER B CA 1
ATOM 2319 C C . SER B 1 107 ? -10.094 36.906 19.609 1 94.31 107 SER B C 1
ATOM 2321 O O . SER B 1 107 ? -10.094 35.938 18.859 1 94.31 107 SER B O 1
ATOM 2323 N N . GLU B 1 108 ? -10.469 36.906 20.844 1 93.94 108 GLU B N 1
ATOM 2324 C CA . GLU B 1 108 ? -11.141 35.719 21.375 1 93.94 108 GLU B CA 1
ATOM 2325 C C . GLU B 1 108 ? -12.406 35.406 20.578 1 93.94 108 GLU B C 1
ATOM 2327 O O . GLU B 1 108 ? -12.75 34.25 20.391 1 93.94 108 GLU B O 1
ATOM 2332 N N . GLU B 1 109 ? -13.07 36.469 20.266 1 95.56 109 GLU B N 1
ATOM 2333 C CA . GLU B 1 109 ? -14.281 36.281 19.453 1 95.56 109 GLU B CA 1
ATOM 2334 C C . GLU B 1 109 ? -13.953 35.656 18.094 1 95.56 109 GLU B C 1
ATOM 2336 O O . GLU B 1 109 ? -14.727 34.844 17.578 1 95.56 109 GLU B O 1
ATOM 2341 N N . ASP B 1 110 ? -12.859 36.031 17.547 1 97.12 110 ASP B N 1
ATOM 2342 C CA . ASP B 1 110 ? -12.406 35.469 16.281 1 97.12 110 ASP B CA 1
ATOM 2343 C C . ASP B 1 110 ? -12.109 33.969 16.453 1 97.12 110 ASP B C 1
ATOM 2345 O O . ASP B 1 110 ? -12.406 33.156 15.555 1 97.12 110 ASP B O 1
ATOM 2349 N N . GLU B 1 111 ? -11.523 33.656 17.547 1 97.19 111 GLU B N 1
ATOM 2350 C CA . GLU B 1 111 ? -11.227 32.25 17.812 1 97.19 111 GLU B CA 1
ATOM 2351 C C . GLU B 1 111 ? -12.5 31.406 17.812 1 97.19 111 GLU B C 1
ATOM 2353 O O . GLU B 1 111 ? -12.539 30.328 17.219 1 97.19 111 GLU B O 1
ATOM 2358 N N . GLU B 1 112 ? -13.492 31.891 18.5 1 97 112 GLU B N 1
ATOM 2359 C CA . GLU B 1 112 ? -14.766 31.188 18.578 1 97 112 GLU B CA 1
ATOM 2360 C C . GLU B 1 112 ? -15.406 31.062 17.188 1 97 112 GLU B C 1
ATOM 2362 O O . GLU B 1 112 ? -15.977 30.016 16.859 1 97 112 GLU B O 1
ATOM 2367 N N . ARG B 1 113 ? -15.281 32.094 16.516 1 98.06 113 ARG B N 1
ATOM 2368 C CA . ARG B 1 113 ? -15.844 32.094 15.164 1 98.06 113 ARG B CA 1
ATOM 2369 C C . ARG B 1 113 ? -15.164 31.047 14.289 1 98.06 113 ARG B C 1
ATOM 2371 O O . ARG B 1 113 ? -15.836 30.312 13.547 1 98.06 113 ARG B O 1
ATOM 2378 N N . VAL B 1 114 ? -13.914 31.016 14.359 1 98.19 114 VAL B N 1
ATOM 2379 C CA . VAL B 1 114 ? -13.156 30.062 13.555 1 98.19 114 VAL B CA 1
ATOM 2380 C C . VAL B 1 114 ? -13.461 28.641 14.008 1 98.19 114 VAL B C 1
ATOM 2382 O O . VAL B 1 114 ? -13.586 27.719 13.188 1 98.19 114 VAL B O 1
ATOM 2385 N N . PHE B 1 115 ? -13.641 28.438 15.273 1 98.25 115 PHE B N 1
ATOM 2386 C CA . PHE B 1 115 ? -14.031 27.141 15.789 1 98.25 115 PHE B CA 1
ATOM 2387 C C . PHE B 1 115 ? -15.367 26.703 15.195 1 98.25 115 PHE B C 1
ATOM 2389 O O . PHE B 1 115 ? -15.516 25.562 14.75 1 98.25 115 PHE B O 1
ATOM 2396 N N . ASP B 1 116 ? -16.297 27.609 15.188 1 97.94 116 ASP B N 1
ATOM 2397 C CA . ASP B 1 116 ? -17.609 27.328 14.633 1 97.94 116 ASP B CA 1
ATOM 2398 C C . ASP B 1 116 ? -17.516 27 13.141 1 97.94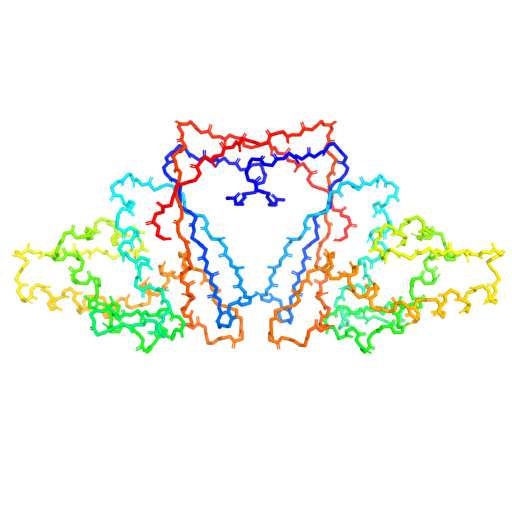 116 ASP B C 1
ATOM 2400 O O . ASP B 1 116 ? -18.25 26.156 12.641 1 97.94 116 ASP B O 1
ATOM 2404 N N . LEU B 1 117 ? -16.672 27.75 12.531 1 98.44 117 LEU B N 1
ATOM 2405 C CA . LEU B 1 117 ? -16.438 27.484 11.117 1 98.44 117 LEU B CA 1
ATOM 2406 C C . LEU B 1 117 ? -15.977 26.047 10.898 1 98.44 117 LEU B C 1
ATOM 2408 O O . LEU B 1 117 ? -16.469 25.359 9.992 1 98.44 117 LEU B O 1
ATOM 2412 N N . PHE B 1 118 ? -15.07 25.547 11.695 1 98.5 118 PHE B N 1
ATOM 2413 C CA . PHE B 1 118 ? -14.594 24.172 11.594 1 98.5 118 PHE B CA 1
ATOM 2414 C C . PHE B 1 118 ? -15.703 23.188 11.938 1 98.5 118 PHE B C 1
ATOM 2416 O O . PHE B 1 118 ? -15.828 22.141 11.305 1 98.5 118 PHE B O 1
ATOM 2423 N N . PHE B 1 119 ? -16.469 23.594 12.945 1 97.38 119 PHE B N 1
ATOM 2424 C CA . PHE B 1 119 ? -17.562 22.734 13.367 1 97.38 119 PHE B CA 1
ATOM 2425 C C . PHE B 1 119 ? -18.547 22.516 12.227 1 97.38 119 PHE B C 1
ATOM 2427 O O . PHE B 1 119 ? -18.953 21.391 11.945 1 97.38 119 PHE B O 1
ATOM 2434 N N . VAL B 1 120 ? -18.859 23.516 11.562 1 97.69 120 VAL B N 1
ATOM 2435 C CA . VAL B 1 120 ? -19.828 23.469 10.477 1 97.69 120 VAL B CA 1
ATOM 2436 C C . VAL B 1 120 ? -19.219 22.719 9.281 1 97.69 120 VAL B C 1
ATOM 2438 O O . VAL B 1 120 ? -19.938 22.047 8.539 1 97.69 120 VAL B O 1
ATOM 2441 N N . ASN B 1 121 ? -17.922 22.781 9.141 1 98.31 121 ASN B N 1
ATOM 2442 C CA . ASN B 1 121 ? -17.234 22.141 8.016 1 98.31 121 ASN B CA 1
ATOM 2443 C C . ASN B 1 121 ? -16.516 20.875 8.453 1 98.31 121 ASN B C 1
ATOM 2445 O O . ASN B 1 121 ? -15.461 20.531 7.898 1 98.31 121 ASN B O 1
ATOM 2449 N N . GLY B 1 122 ? -17 20.234 9.398 1 97.25 122 GLY B N 1
ATOM 2450 C CA . GLY B 1 122 ? -16.359 19.062 9.969 1 97.25 122 GLY B CA 1
ATOM 2451 C C . GLY B 1 122 ? -16.078 17.984 8.945 1 97.25 122 GLY B C 1
ATOM 2452 O O . GLY B 1 122 ? -15.039 17.328 9 1 97.25 122 GLY B O 1
ATOM 2453 N N . ASN B 1 123 ? -16.953 17.812 8 1 96.62 123 ASN B N 1
ATOM 2454 C CA . ASN B 1 123 ? -16.781 16.797 6.969 1 96.62 123 ASN B CA 1
ATOM 2455 C C . ASN B 1 123 ? -15.555 17.094 6.105 1 96.62 123 ASN B C 1
ATOM 2457 O O . ASN B 1 123 ? -14.844 16.172 5.703 1 96.62 123 ASN B O 1
ATOM 2461 N N . LYS B 1 124 ? -15.344 18.297 5.816 1 97.31 124 LYS B N 1
ATOM 2462 C CA . LYS B 1 124 ? -14.172 18.688 5.031 1 97.31 124 LYS B CA 1
ATOM 2463 C C . LYS B 1 124 ? -12.883 18.391 5.793 1 97.31 124 LYS B C 1
ATOM 2465 O O . LYS B 1 124 ? -11.891 17.938 5.203 1 97.31 124 LYS B O 1
ATOM 2470 N N . ILE B 1 125 ? -13.008 18.641 7.047 1 97.88 125 ILE B N 1
ATOM 2471 C CA . ILE B 1 125 ? -11.836 18.391 7.875 1 97.88 125 ILE B CA 1
ATOM 2472 C C . ILE B 1 125 ? -11.539 16.891 7.895 1 97.88 125 ILE B C 1
ATOM 2474 O O . ILE B 1 125 ? -10.391 16.484 7.695 1 97.88 125 ILE B O 1
ATOM 2478 N N . PHE B 1 126 ? -12.57 16.172 8.062 1 97.31 126 PHE B N 1
ATOM 2479 C CA . PHE B 1 126 ? -12.398 14.727 8.07 1 97.31 126 PHE B CA 1
ATOM 2480 C C . PHE B 1 126 ? -11.812 14.242 6.754 1 97.31 126 PHE B C 1
ATOM 2482 O O . PHE B 1 126 ? -10.844 13.477 6.742 1 97.31 126 PHE B O 1
ATOM 2489 N N . GLU B 1 127 ? -12.312 14.695 5.68 1 95.44 127 GLU B N 1
ATOM 2490 C CA . GLU B 1 127 ? -11.852 14.289 4.355 1 95.44 127 GLU B CA 1
ATOM 2491 C C . GLU B 1 127 ? -10.391 14.672 4.145 1 95.44 127 GLU B C 1
ATOM 2493 O O . GLU B 1 127 ? -9.602 13.891 3.604 1 95.44 127 GLU B O 1
ATOM 2498 N N . GLY B 1 128 ? -10.078 15.867 4.535 1 96.94 128 GLY B N 1
ATOM 2499 C CA . GLY B 1 128 ? -8.695 16.297 4.434 1 96.94 128 GLY B CA 1
ATOM 2500 C C . GLY B 1 128 ? -7.734 15.445 5.238 1 96.94 128 GLY B C 1
ATOM 2501 O O . GLY B 1 128 ? -6.629 15.141 4.777 1 96.94 128 GLY B O 1
ATOM 2502 N N . LEU B 1 129 ? -8.156 15.07 6.402 1 97.56 129 LEU B N 1
ATOM 2503 C CA . LEU B 1 129 ? -7.32 14.234 7.254 1 97.56 129 LEU B CA 1
ATOM 2504 C C . LEU B 1 129 ? -7.129 12.852 6.637 1 97.56 129 LEU B C 1
ATOM 2506 O O . LEU B 1 129 ? -6.012 12.328 6.613 1 97.56 129 LEU B O 1
ATOM 2510 N N . ILE B 1 130 ? -8.172 12.305 6.09 1 94.19 130 ILE B N 1
ATOM 2511 C CA . ILE B 1 130 ? -8.117 10.969 5.5 1 94.19 130 ILE B CA 1
ATOM 2512 C C . ILE B 1 130 ? -7.23 10.992 4.258 1 94.19 130 ILE B C 1
ATOM 2514 O O . ILE B 1 130 ? -6.523 10.023 3.975 1 94.19 130 ILE B O 1
ATOM 2518 N N . ASP B 1 131 ? -7.27 12.078 3.637 1 93.56 131 ASP B N 1
ATOM 2519 C CA . ASP B 1 131 ? -6.426 12.219 2.451 1 93.56 131 ASP B CA 1
ATOM 2520 C C . ASP B 1 131 ? -4.945 12.188 2.822 1 93.56 131 ASP B C 1
ATOM 2522 O O . ASP B 1 131 ? -4.105 11.805 2.006 1 93.56 131 ASP B O 1
ATOM 2526 N N . ILE B 1 132 ? -4.641 12.539 3.996 1 95.94 132 ILE B N 1
ATOM 2527 C CA . ILE B 1 132 ? -3.252 12.602 4.434 1 95.94 132 ILE B CA 1
ATOM 2528 C C . ILE B 1 132 ? -2.889 11.32 5.184 1 95.94 132 ILE B C 1
ATOM 2530 O O . ILE B 1 132 ? -1.836 10.727 4.941 1 95.94 132 ILE B O 1
ATOM 2534 N N . LEU B 1 133 ? -3.746 10.898 6.043 1 94.31 133 LEU B N 1
ATOM 2535 C CA . LEU B 1 133 ? -3.461 9.773 6.926 1 94.31 133 LEU B CA 1
ATOM 2536 C C . LEU B 1 133 ? -3.748 8.445 6.23 1 94.31 133 LEU B C 1
ATOM 2538 O O . LEU B 1 133 ? -3.143 7.426 6.559 1 94.31 133 LEU B O 1
ATOM 2542 N N . GLY B 1 134 ? -4.762 8.516 5.312 1 88.5 134 GLY B N 1
ATOM 2543 C CA . GLY B 1 134 ? -5.258 7.293 4.703 1 88.5 134 GLY B CA 1
ATOM 2544 C C . GLY B 1 134 ? -6.516 6.766 5.363 1 88.5 134 GLY B C 1
ATOM 2545 O O . GL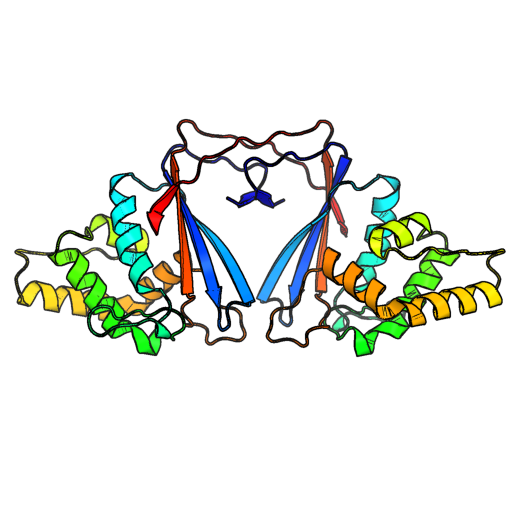Y B 1 134 ? -6.789 7.07 6.527 1 88.5 134 GLY B O 1
ATOM 2546 N N . HIS B 1 135 ? -7.211 5.961 4.66 1 83.25 135 HIS B N 1
ATOM 2547 C CA . HIS B 1 135 ? -8.422 5.328 5.176 1 83.25 135 HIS B CA 1
ATOM 2548 C C . HIS B 1 135 ? -8.078 4.137 6.066 1 83.25 135 HIS B C 1
ATOM 2550 O O . HIS B 1 135 ? -7.129 3.398 5.789 1 83.25 135 HIS B O 1
ATOM 2556 N N . ALA B 1 136 ? -8.891 4.113 7.109 1 76.25 136 ALA B N 1
ATOM 2557 C CA . ALA B 1 136 ? -8.781 2.896 7.914 1 76.25 136 ALA B CA 1
ATOM 2558 C C . ALA B 1 136 ? -9.328 1.688 7.16 1 76.25 136 ALA B C 1
ATOM 2560 O O . ALA B 1 136 ? -10.102 1.839 6.211 1 76.25 136 ALA B O 1
ATOM 2561 N N . SER B 1 137 ? -8.875 0.662 7.547 1 68.19 137 SER B N 1
ATOM 2562 C CA . SER B 1 137 ? -9.367 -0.584 6.969 1 68.19 137 SER B CA 1
ATOM 2563 C C . SER B 1 137 ? -10.859 -0.77 7.238 1 68.19 137 SER B C 1
ATOM 2565 O O . SER B 1 137 ? -11.414 -0.135 8.141 1 68.19 137 SER B O 1
ATOM 2567 N N . GLU B 1 138 ? -11.531 -1.477 6.508 1 59.84 138 GLU B N 1
ATOM 2568 C CA . GLU B 1 138 ? -12.977 -1.653 6.523 1 59.84 138 GLU B CA 1
ATOM 2569 C C . GLU B 1 138 ? -13.453 -2.205 7.867 1 59.84 138 GLU B C 1
ATOM 2571 O O . GLU B 1 138 ? -14.633 -2.102 8.203 1 59.84 138 GLU B O 1
ATOM 2576 N N . TYR B 1 139 ? -12.57 -2.707 8.578 1 58.72 139 TYR B N 1
ATOM 2577 C CA . TYR B 1 139 ? -12.961 -3.301 9.852 1 58.72 139 TYR B CA 1
ATOM 2578 C C . TYR B 1 139 ? -13.188 -2.227 10.906 1 58.72 139 TYR B C 1
ATOM 2580 O O . TYR B 1 139 ? -13.773 -2.496 11.961 1 58.72 139 TYR B O 1
ATOM 2588 N N . TYR B 1 140 ? -12.781 -1.164 10.516 1 60.78 140 TYR B N 1
ATOM 2589 C CA . TYR B 1 140 ? -12.969 -0.06 11.453 1 60.78 140 TYR B CA 1
ATOM 2590 C C . TYR B 1 140 ? -14.109 0.845 11.016 1 60.78 140 TYR B C 1
ATOM 2592 O O . TYR B 1 140 ? -14.586 0.743 9.883 1 60.78 140 TYR B O 1
ATOM 2600 N N . GLU B 1 141 ? -14.5 1.435 12.07 1 70.62 141 GLU B N 1
ATOM 2601 C CA . GLU B 1 141 ? -15.453 2.486 11.727 1 70.62 141 GLU B CA 1
ATOM 2602 C C . GLU B 1 141 ? -14.891 3.41 10.648 1 70.62 141 GLU B C 1
ATOM 2604 O O . GLU B 1 141 ? -13.688 3.67 10.617 1 70.62 141 GLU B O 1
ATOM 2609 N N . TYR B 1 142 ? -15.672 3.762 9.797 1 75.94 142 TYR B N 1
ATOM 2610 C CA . TYR B 1 142 ? -15.297 4.547 8.625 1 75.94 142 TYR B CA 1
ATOM 2611 C C . TYR B 1 142 ? -14.539 5.805 9.031 1 75.94 142 TYR B C 1
ATOM 2613 O O . TYR B 1 142 ? -13.742 6.336 8.25 1 75.94 142 TYR B O 1
ATOM 2621 N N . ASP B 1 143 ? -14.719 6.238 10.305 1 88.25 143 ASP B N 1
ATOM 2622 C CA . ASP B 1 143 ? -14.109 7.512 10.68 1 88.25 143 ASP B CA 1
ATOM 2623 C C . ASP B 1 143 ? -12.938 7.297 11.633 1 88.25 143 ASP B C 1
ATOM 2625 O O . ASP B 1 143 ? -12.602 8.188 12.422 1 88.25 143 ASP B O 1
ATOM 2629 N N . PHE B 1 144 ? -12.359 6.027 11.586 1 90.69 144 PHE B N 1
ATOM 2630 C CA . PHE B 1 144 ? -11.172 5.73 12.375 1 90.69 144 PHE B CA 1
ATOM 2631 C C . PHE B 1 144 ? -9.977 6.535 11.883 1 90.69 144 PHE B C 1
ATOM 2633 O O . PHE B 1 144 ? -9.711 6.59 10.68 1 90.69 144 PHE B O 1
ATOM 2640 N N . LEU B 1 145 ? -9.297 7.156 12.852 1 93.81 145 LEU B N 1
ATOM 2641 C CA . LEU B 1 145 ? -8.109 7.941 12.531 1 93.81 145 LEU B CA 1
ATOM 2642 C C . LEU B 1 145 ? -6.844 7.113 12.719 1 93.81 145 LEU B C 1
ATOM 2644 O O . LEU B 1 145 ? -6.523 6.703 13.836 1 93.81 145 LEU B O 1
ATOM 2648 N N . ARG B 1 146 ? -6.086 6.922 11.703 1 93.56 146 ARG B N 1
ATOM 2649 C CA . ARG B 1 146 ? -4.844 6.16 11.766 1 93.56 146 ARG B CA 1
ATOM 2650 C C . ARG B 1 146 ? -3.799 6.887 12.602 1 93.56 146 ARG B C 1
ATOM 2652 O O . ARG B 1 146 ? -3.859 8.109 12.758 1 93.56 146 ARG B O 1
ATOM 2659 N N . VAL B 1 147 ? -2.834 6.098 13.055 1 94.5 147 VAL B N 1
ATOM 2660 C CA . VAL B 1 147 ? -1.797 6.637 13.93 1 94.5 147 VAL B CA 1
ATOM 2661 C C . VAL B 1 147 ? -0.57 7.02 13.109 1 94.5 147 VAL B C 1
ATOM 2663 O O . VAL B 1 147 ? -0.063 6.211 12.328 1 94.5 147 VAL B O 1
ATOM 2666 N N . VAL B 1 148 ? -0.14 8.195 13.281 1 95.94 148 VAL B N 1
ATOM 2667 C CA . VAL B 1 148 ? 1.083 8.617 12.602 1 95.94 148 VAL B CA 1
ATOM 2668 C C . VAL B 1 148 ? 2.297 8.016 13.305 1 95.94 148 VAL B C 1
ATOM 2670 O O . VAL B 1 148 ? 2.516 8.25 14.492 1 95.94 148 VAL B O 1
ATOM 2673 N N . GLU B 1 149 ? 3.041 7.301 12.586 1 94.5 149 GLU B N 1
ATOM 2674 C CA . GLU B 1 149 ? 4.258 6.684 13.109 1 94.5 149 GLU B CA 1
ATOM 2675 C C . GLU B 1 149 ? 5.48 7.547 12.812 1 94.5 149 GLU B C 1
ATOM 2677 O O . GLU B 1 149 ? 6.273 7.832 13.719 1 94.5 149 GLU B O 1
ATOM 2682 N N . HIS B 1 150 ? 5.594 7.887 11.617 1 95.44 150 HIS B N 1
ATOM 2683 C CA . HIS B 1 150 ? 6.742 8.695 11.211 1 95.44 150 HIS B CA 1
ATOM 2684 C C . HIS B 1 150 ? 6.434 9.492 9.945 1 95.44 150 HIS B C 1
ATOM 2686 O O . HIS B 1 150 ? 5.613 9.07 9.125 1 95.44 150 HIS B O 1
ATOM 2692 N N . VAL B 1 151 ? 7.031 10.641 9.883 1 96.94 151 VAL B N 1
ATOM 2693 C CA . VAL B 1 151 ? 6.891 11.547 8.742 1 96.94 151 VAL B CA 1
ATOM 2694 C C . VAL B 1 151 ? 8.273 11.945 8.227 1 96.94 151 VAL B C 1
ATOM 2696 O O . VAL B 1 151 ? 9.133 12.359 9.008 1 96.94 151 VAL B O 1
ATOM 2699 N N . GLU B 1 152 ? 8.461 11.758 6.969 1 97.19 152 GLU B N 1
ATOM 2700 C CA . GLU B 1 152 ? 9.711 12.148 6.324 1 97.19 152 GLU B CA 1
ATOM 2701 C C . GLU B 1 152 ? 9.453 13.047 5.117 1 97.19 152 GLU B C 1
ATOM 2703 O O . GLU B 1 152 ? 8.352 13.055 4.57 1 97.19 152 GLU B O 1
ATOM 2708 N N . PHE B 1 153 ? 10.453 13.836 4.801 1 96.75 153 PHE B N 1
ATOM 2709 C CA . PHE B 1 153 ? 10.297 14.68 3.619 1 96.75 153 PHE B CA 1
ATOM 2710 C C . PHE B 1 153 ? 11.578 14.688 2.791 1 96.75 153 PHE B C 1
ATOM 2712 O O . PHE B 1 153 ? 12.633 14.258 3.266 1 96.75 153 PHE B O 1
ATOM 2719 N N . ALA B 1 154 ? 11.445 15.07 1.579 1 94.44 154 ALA B N 1
ATOM 2720 C CA . ALA B 1 154 ? 12.555 15.281 0.654 1 94.44 154 ALA B CA 1
ATOM 2721 C C . ALA B 1 154 ? 12.273 16.453 -0.286 1 94.44 154 ALA B C 1
ATOM 2723 O O . ALA B 1 154 ? 11.125 16.891 -0.417 1 94.44 154 ALA B O 1
ATOM 2724 N N . TYR B 1 155 ? 13.344 17.016 -0.755 1 94.44 155 TYR B N 1
ATOM 2725 C CA . TYR B 1 155 ? 13.227 18.031 -1.792 1 94.44 155 TYR B CA 1
ATOM 2726 C C . TYR B 1 155 ? 13.648 17.484 -3.148 1 94.44 155 TYR B C 1
ATOM 2728 O O . TYR B 1 155 ? 14.781 17.016 -3.307 1 94.44 155 TYR B O 1
ATOM 2736 N N . ILE B 1 156 ? 12.719 17.547 -4.09 1 92 156 ILE B N 1
ATOM 2737 C CA . ILE B 1 156 ? 12.984 17.172 -5.473 1 92 156 ILE B CA 1
ATOM 2738 C C . ILE B 1 156 ? 13.453 18.391 -6.262 1 92 156 ILE B C 1
ATOM 2740 O O . ILE B 1 156 ? 12.672 19.312 -6.531 1 92 156 ILE B O 1
ATOM 2744 N N . GLU B 1 157 ? 14.742 18.422 -6.594 1 90.75 157 GLU B N 1
ATOM 2745 C CA . GLU B 1 157 ? 15.367 19.594 -7.215 1 90.75 157 GLU B CA 1
ATOM 2746 C C . GLU B 1 157 ? 14.859 19.797 -8.641 1 90.75 157 GLU B C 1
ATOM 2748 O O . GLU B 1 157 ? 14.664 20.922 -9.078 1 90.75 157 GLU B O 1
ATOM 2753 N N . GLU B 1 158 ? 14.766 18.719 -9.305 1 91.06 158 GLU B N 1
ATOM 2754 C CA . GLU B 1 158 ? 14.25 18.734 -10.672 1 91.06 158 GLU B CA 1
ATOM 2755 C C . GLU B 1 158 ? 13.234 17.625 -10.898 1 91.06 158 GLU B C 1
ATOM 2757 O O . GLU B 1 158 ? 13.32 16.562 -10.273 1 91.06 158 GLU B O 1
ATOM 2762 N N . GLU B 1 159 ? 12.336 18.016 -11.734 1 90.81 159 GLU B N 1
ATOM 2763 C CA . GLU B 1 159 ? 11.312 17.031 -12.055 1 90.81 159 GLU B CA 1
ATOM 2764 C C . GLU B 1 159 ? 11.945 15.688 -12.43 1 90.81 159 GLU B C 1
ATOM 2766 O O . GLU B 1 159 ? 12.953 15.648 -13.141 1 90.81 159 GLU B O 1
ATOM 2771 N N . ILE B 1 160 ? 11.406 14.625 -11.914 1 87.44 160 ILE B N 1
ATOM 2772 C CA . ILE B 1 160 ? 11.867 13.273 -12.227 1 87.44 160 ILE B CA 1
ATOM 2773 C C . ILE B 1 160 ? 10.82 12.547 -13.07 1 87.44 160 ILE B C 1
ATOM 2775 O O . ILE B 1 160 ? 9.695 12.336 -12.617 1 87.44 160 ILE B O 1
ATOM 2779 N N . VAL B 1 161 ? 11.125 12.242 -14.25 1 87.88 161 VAL B N 1
ATOM 2780 C CA . VAL B 1 161 ? 10.242 11.461 -15.117 1 87.88 161 VAL B CA 1
ATOM 2781 C C . VAL B 1 161 ? 10.602 9.984 -15.016 1 87.88 161 VAL B C 1
ATOM 2783 O O . VAL B 1 161 ? 11.711 9.578 -15.383 1 87.88 161 VAL B O 1
ATOM 2786 N N . LEU B 1 162 ? 9.688 9.258 -14.461 1 86.75 162 LEU B N 1
ATOM 2787 C CA . LEU B 1 162 ? 9.953 7.832 -14.328 1 86.75 162 LEU B CA 1
ATOM 2788 C C . LEU B 1 162 ? 9.609 7.094 -15.617 1 86.75 162 LEU B C 1
ATOM 2790 O O . LEU B 1 162 ? 8.68 7.48 -16.328 1 86.75 162 LEU B O 1
ATOM 2794 N N . PRO B 1 163 ? 10.375 6.082 -15.875 1 86.06 163 PRO B N 1
ATOM 2795 C CA . PRO B 1 163 ? 10.109 5.348 -17.109 1 86.06 163 PRO B CA 1
ATOM 2796 C C . PRO B 1 163 ? 8.75 4.645 -17.094 1 86.06 163 PRO B C 1
ATOM 2798 O O . PRO B 1 163 ? 8.242 4.297 -16.031 1 86.06 163 PRO B O 1
ATOM 2801 N N . THR B 1 164 ? 8.258 4.562 -18.328 1 87 164 THR B N 1
ATOM 2802 C CA . THR B 1 164 ? 7 3.844 -18.5 1 87 164 THR B CA 1
ATOM 2803 C C . THR B 1 164 ? 7.25 2.369 -18.797 1 87 164 THR B C 1
ATOM 2805 O O . THR B 1 164 ? 8.211 2.029 -19.5 1 87 164 THR B O 1
ATOM 2808 N N . VAL B 1 165 ? 6.488 1.588 -18.156 1 85.5 165 VAL B N 1
ATOM 2809 C CA . VAL B 1 165 ? 6.512 0.161 -18.453 1 85.5 165 VAL B CA 1
ATOM 2810 C C . VAL B 1 165 ? 5.145 -0.276 -18.984 1 85.5 165 VAL B C 1
ATOM 2812 O O . VAL B 1 165 ? 4.117 0.001 -18.359 1 85.5 165 VAL B O 1
ATOM 2815 N N . LYS B 1 166 ? 5.145 -0.85 -20.234 1 87.06 166 LYS B N 1
ATOM 2816 C CA . LYS B 1 166 ? 3.893 -1.323 -20.828 1 87.06 166 LYS B CA 1
ATOM 2817 C C . LYS B 1 166 ? 3.477 -2.662 -20.219 1 87.06 166 LYS B C 1
ATOM 2819 O O . LYS B 1 166 ? 4.133 -3.68 -20.438 1 87.06 166 LYS B O 1
ATOM 2824 N N . MET B 1 167 ? 2.377 -2.486 -19.469 1 91.88 167 MET B N 1
ATOM 2825 C CA . MET B 1 167 ? 1.851 -3.713 -18.875 1 91.88 167 MET B CA 1
ATOM 2826 C C . MET B 1 167 ? 0.887 -4.41 -19.828 1 91.88 167 MET B C 1
ATOM 2828 O O . MET B 1 167 ? 0.111 -3.75 -20.531 1 91.88 167 MET B O 1
ATOM 2832 N N . VAL B 1 168 ? 0.936 -5.703 -19.906 1 94.56 168 VAL B N 1
ATOM 2833 C CA . VAL B 1 168 ? 0.072 -6.535 -20.734 1 94.56 168 VAL B CA 1
ATOM 2834 C C . VAL B 1 168 ? -0.772 -7.449 -19.844 1 94.56 168 VAL B C 1
ATOM 2836 O O . VAL B 1 168 ? -0.27 -8.023 -18.875 1 94.56 168 VAL B O 1
ATOM 2839 N N . ASP B 1 169 ? -1.947 -7.602 -20.266 1 96.5 169 ASP B N 1
ATOM 2840 C CA . ASP B 1 169 ? -2.859 -8.438 -19.484 1 96.5 169 ASP B CA 1
ATOM 2841 C C . ASP B 1 169 ? -2.436 -9.906 -19.531 1 96.5 169 ASP B C 1
ATOM 2843 O O . ASP B 1 169 ? -2.15 -10.438 -20.609 1 96.5 169 ASP B O 1
ATOM 2847 N N . LEU B 1 170 ? -2.379 -10.43 -18.375 1 96.69 170 LEU B N 1
ATOM 2848 C CA . LEU B 1 170 ? -2.084 -11.859 -18.281 1 96.69 170 LEU B CA 1
ATOM 2849 C C . LEU B 1 170 ? -3.316 -12.641 -17.844 1 96.69 170 LEU B C 1
ATOM 2851 O O . LEU B 1 170 ? -3.527 -13.773 -18.266 1 96.69 170 LEU B O 1
ATOM 2855 N N . LEU B 1 171 ? -4.012 -12.055 -16.875 1 95 171 LEU B N 1
ATOM 2856 C CA . LEU B 1 171 ? -5.191 -12.703 -16.328 1 95 171 LEU B CA 1
ATOM 2857 C C . LEU B 1 171 ? -6.172 -11.672 -15.773 1 95 171 LEU B C 1
ATOM 2859 O O . LEU B 1 171 ? -5.789 -10.805 -14.984 1 95 171 LEU B O 1
#